Protein AF-A0A1F9F6N9-F1 (afdb_monomer_lite)

Structure (mmCIF, N/CA/C/O backbone):
data_AF-A0A1F9F6N9-F1
#
_entry.id   AF-A0A1F9F6N9-F1
#
loop_
_atom_site.group_PDB
_atom_site.id
_atom_site.type_symbol
_atom_site.label_atom_id
_atom_site.label_alt_id
_atom_site.label_comp_id
_atom_site.label_asym_id
_atom_site.label_entity_id
_atom_site.label_seq_id
_atom_site.pdbx_PDB_ins_code
_atom_site.Cartn_x
_atom_site.Cartn_y
_atom_site.Cartn_z
_atom_site.occupancy
_atom_site.B_iso_or_equiv
_atom_site.auth_seq_id
_atom_site.auth_comp_id
_atom_site.auth_asym_id
_atom_site.auth_atom_id
_atom_site.pdbx_PDB_model_num
ATOM 1 N N . MET A 1 1 ? -8.911 -6.130 13.249 1.00 56.09 1 MET A N 1
ATOM 2 C CA . MET A 1 1 ? -10.081 -6.587 12.455 1.00 56.09 1 MET A CA 1
ATOM 3 C C . MET A 1 1 ? -10.454 -7.965 12.962 1.00 56.09 1 MET A C 1
ATOM 5 O O . MET A 1 1 ? -9.568 -8.798 12.954 1.00 56.09 1 MET A O 1
ATOM 9 N N . ASN A 1 2 ? -11.694 -8.217 13.388 1.00 60.84 2 ASN A N 1
ATOM 10 C CA . ASN A 1 2 ? -12.079 -9.546 13.884 1.00 60.84 2 ASN A CA 1
ATOM 11 C C . ASN A 1 2 ? -11.776 -10.648 12.855 1.00 60.84 2 ASN A C 1
ATOM 13 O O . ASN A 1 2 ? -11.969 -10.453 11.648 1.00 60.84 2 ASN A O 1
ATOM 17 N N . ALA A 1 3 ? -11.342 -11.815 13.333 1.00 61.31 3 ALA A N 1
ATOM 18 C CA . ALA A 1 3 ? -11.190 -12.997 12.490 1.00 61.31 3 ALA A CA 1
ATOM 19 C C . ALA A 1 3 ? -12.470 -13.260 11.667 1.00 61.31 3 ALA A C 1
ATOM 21 O O . ALA A 1 3 ? -13.582 -13.269 12.198 1.00 61.31 3 ALA A O 1
ATOM 22 N N . ASN A 1 4 ? -12.300 -13.515 10.369 1.00 63.72 4 ASN A N 1
ATOM 23 C CA . ASN A 1 4 ? -13.353 -13.758 9.376 1.00 63.72 4 ASN A CA 1
ATOM 24 C C . ASN A 1 4 ? -14.212 -12.539 8.983 1.00 63.72 4 ASN A C 1
ATOM 26 O O . ASN A 1 4 ? -15.280 -12.707 8.392 1.00 63.72 4 ASN A O 1
ATOM 30 N N . ALA A 1 5 ? -13.759 -11.313 9.257 1.00 67.88 5 ALA A N 1
ATOM 31 C CA . ALA A 1 5 ? -14.383 -10.111 8.710 1.00 67.88 5 ALA A CA 1
ATOM 32 C C . ALA A 1 5 ? -13.879 -9.801 7.289 1.00 67.88 5 ALA A C 1
ATOM 34 O O . ALA A 1 5 ? -12.716 -10.039 6.951 1.00 67.88 5 ALA A O 1
ATOM 35 N N . VAL A 1 6 ? -14.765 -9.231 6.466 1.00 75.06 6 VAL A N 1
ATOM 36 C CA . VAL A 1 6 ? -14.444 -8.714 5.130 1.00 75.06 6 VAL A CA 1
ATOM 37 C C . VAL A 1 6 ? -14.531 -7.198 5.157 1.00 75.06 6 VAL A C 1
ATOM 39 O O . VAL A 1 6 ? -15.514 -6.640 5.646 1.00 75.06 6 VAL A O 1
ATOM 42 N N . ALA A 1 7 ? -13.520 -6.547 4.593 1.00 75.12 7 ALA A N 1
ATOM 43 C CA . ALA A 1 7 ? -13.510 -5.110 4.399 1.00 75.12 7 ALA A CA 1
ATOM 44 C C . ALA A 1 7 ? -13.300 -4.769 2.924 1.00 75.12 7 ALA A C 1
ATOM 46 O O . ALA A 1 7 ? -12.455 -5.369 2.257 1.00 75.12 7 ALA A O 1
ATOM 47 N N . ILE A 1 8 ? -14.075 -3.812 2.421 1.00 73.25 8 ILE A N 1
ATOM 48 C CA . ILE A 1 8 ? -14.013 -3.342 1.035 1.00 73.25 8 ILE A CA 1
ATOM 49 C C . ILE A 1 8 ? -13.599 -1.880 1.052 1.00 73.25 8 ILE A C 1
ATOM 51 O O . ILE A 1 8 ? -14.195 -1.078 1.769 1.00 73.25 8 ILE A O 1
ATOM 55 N N . GLN A 1 9 ? -12.600 -1.534 0.251 1.00 74.06 9 GLN A N 1
ATOM 56 C CA . GLN A 1 9 ? -12.074 -0.185 0.134 1.00 74.06 9 GLN A CA 1
ATOM 57 C C . GLN A 1 9 ? -12.177 0.299 -1.311 1.00 74.06 9 GLN A C 1
ATOM 59 O O . GLN A 1 9 ? -11.849 -0.437 -2.239 1.00 74.06 9 GLN A O 1
ATOM 64 N N . LEU A 1 10 ? -12.591 1.547 -1.505 1.00 71.12 10 LEU A N 1
ATOM 65 C CA . LEU A 1 10 ? -12.440 2.261 -2.774 1.00 71.12 10 LEU A CA 1
ATOM 66 C C . LEU A 1 10 ? -11.304 3.265 -2.622 1.00 71.12 10 LEU A C 1
ATOM 68 O O . LEU A 1 10 ? -11.329 4.043 -1.677 1.00 71.12 10 LEU A O 1
ATOM 72 N N . GLU A 1 11 ? -10.328 3.242 -3.524 1.00 67.25 11 GLU A N 1
ATOM 73 C CA . GLU A 1 11 ? -9.070 3.989 -3.422 1.00 67.25 11 GLU A CA 1
ATOM 74 C C . GLU A 1 11 ? -8.824 4.817 -4.694 1.00 67.25 11 GLU A C 1
ATOM 76 O O . GLU A 1 11 ? -8.134 4.359 -5.608 1.00 67.25 11 GLU A O 1
ATOM 81 N N . PRO A 1 12 ? -9.379 6.033 -4.811 1.00 56.06 12 PRO A N 1
ATOM 82 C CA . PRO A 1 12 ? -8.810 7.045 -5.688 1.00 56.06 12 PRO A CA 1
ATOM 83 C C . PRO A 1 12 ? -7.492 7.565 -5.097 1.00 56.06 12 PRO A C 1
ATOM 85 O O . PRO A 1 12 ? -7.484 8.245 -4.070 1.00 56.06 12 PRO A O 1
ATOM 88 N N . SER A 1 13 ? -6.373 7.276 -5.764 1.00 56.16 13 SER A N 1
ATOM 89 C CA . SER A 1 13 ? -5.098 7.946 -5.496 1.00 56.16 13 SER A CA 1
ATOM 90 C C . SER A 1 13 ? -4.548 8.622 -6.748 1.00 56.16 13 SER A C 1
ATOM 92 O O . SER A 1 13 ? -4.734 8.152 -7.872 1.00 56.16 13 SER A O 1
ATOM 94 N N . ALA A 1 14 ? -3.890 9.758 -6.539 1.00 48.16 14 ALA A N 1
ATOM 95 C CA . ALA A 1 14 ? -3.093 10.460 -7.527 1.00 48.16 14 ALA A CA 1
ATOM 96 C C . ALA A 1 14 ? -1.626 10.311 -7.134 1.00 48.16 14 ALA A C 1
ATOM 98 O O . ALA A 1 14 ? -1.265 10.647 -6.007 1.00 48.16 14 ALA A O 1
ATOM 99 N N . ILE A 1 15 ? -0.794 9.826 -8.055 1.00 52.88 15 ILE A N 1
ATOM 100 C CA . ILE A 1 15 ? 0.664 9.853 -7.925 1.00 52.88 15 ILE A CA 1
ATOM 101 C C . ILE A 1 15 ? 1.207 10.739 -9.046 1.00 52.88 15 ILE A C 1
ATOM 103 O O . ILE A 1 15 ? 1.048 10.417 -10.222 1.00 52.88 15 ILE A O 1
ATOM 107 N N . GLY A 1 16 ? 1.834 11.858 -8.685 1.00 46.28 16 GLY A N 1
ATOM 108 C CA . GLY A 1 16 ? 2.570 12.723 -9.607 1.00 46.28 16 GLY A CA 1
ATOM 109 C C . GLY A 1 16 ? 4.068 12.513 -9.425 1.00 46.28 16 GLY A C 1
ATOM 110 O O . GLY A 1 16 ? 4.552 12.623 -8.304 1.00 46.28 16 GLY A O 1
ATOM 111 N N . THR A 1 17 ? 4.805 12.205 -10.494 1.00 46.53 17 THR A N 1
ATOM 112 C CA . THR A 1 17 ? 6.269 12.036 -10.454 1.00 46.53 17 THR A CA 1
ATOM 113 C C . THR A 1 17 ? 6.963 12.986 -11.423 1.00 46.53 17 THR A C 1
ATOM 115 O O . THR A 1 17 ? 6.517 13.151 -12.559 1.00 46.53 17 THR A O 1
ATOM 118 N N . THR A 1 18 ? 8.075 13.588 -10.997 1.00 46.38 18 THR A N 1
ATOM 119 C CA . THR A 1 18 ? 8.979 14.353 -11.876 1.00 46.38 18 THR A CA 1
ATOM 120 C C . THR A 1 18 ? 10.208 13.547 -12.326 1.00 46.38 18 THR A C 1
ATOM 122 O O . THR A 1 18 ? 10.976 14.016 -13.167 1.00 46.38 18 THR A O 1
ATOM 125 N N . ALA A 1 19 ? 10.387 12.312 -11.832 1.00 39.69 19 ALA A N 1
ATOM 126 C CA . ALA A 1 19 ? 11.435 11.396 -12.290 1.00 39.69 19 ALA A CA 1
ATOM 127 C C . ALA A 1 19 ? 11.039 10.741 -13.632 1.00 39.69 19 ALA A C 1
ATOM 129 O O . ALA A 1 19 ? 10.403 9.691 -13.657 1.00 39.69 19 ALA A O 1
ATOM 130 N N . TYR A 1 20 ? 11.509 11.348 -14.730 1.00 40.25 20 TYR A N 1
ATOM 131 C CA . TYR A 1 20 ? 11.528 10.884 -16.134 1.00 40.25 20 TYR A CA 1
ATOM 132 C C . TYR A 1 20 ? 10.324 11.208 -17.052 1.00 40.25 20 TYR A C 1
ATOM 134 O O . TYR A 1 20 ? 9.160 11.120 -16.676 1.00 40.25 20 TYR A O 1
ATOM 142 N N . GLN A 1 21 ? 10.663 11.594 -18.296 1.00 32.44 21 GLN A N 1
ATOM 143 C CA . GLN A 1 21 ? 9.810 12.109 -19.383 1.00 32.44 21 GLN A CA 1
ATOM 144 C C . GLN A 1 21 ? 8.677 11.160 -19.804 1.00 32.44 21 GLN A C 1
ATOM 146 O O . GLN A 1 21 ? 8.787 10.388 -20.754 1.00 32.44 21 GLN A O 1
ATOM 151 N N . GLY A 1 22 ? 7.570 11.261 -19.090 1.00 33.31 22 GLY A N 1
ATOM 152 C CA . GLY A 1 22 ? 6.350 10.502 -19.317 1.00 33.31 22 GLY A CA 1
ATOM 153 C C . GLY A 1 22 ? 5.552 10.520 -18.031 1.00 33.31 22 GLY A C 1
ATOM 154 O O . GLY A 1 22 ? 5.264 9.464 -17.473 1.00 33.31 22 GLY A O 1
ATOM 155 N N . GLY A 1 23 ? 5.312 11.731 -17.514 1.00 32.16 23 GLY A N 1
ATOM 156 C CA . GLY A 1 23 ? 4.522 11.974 -16.317 1.00 32.16 23 GLY A CA 1
ATOM 157 C C . GLY A 1 23 ? 3.105 11.487 -16.556 1.00 32.16 23 GLY A C 1
ATOM 158 O O . GLY A 1 23 ? 2.237 12.248 -16.965 1.00 32.16 23 GLY A O 1
ATOM 159 N N . ASN A 1 24 ? 2.882 10.196 -16.347 1.00 37.75 24 ASN A N 1
ATOM 160 C CA . ASN A 1 24 ? 1.542 9.681 -16.232 1.00 37.75 24 ASN A CA 1
ATOM 161 C C . ASN A 1 24 ? 1.069 10.107 -14.846 1.00 37.75 24 ASN A C 1
ATOM 163 O O . ASN A 1 24 ? 1.422 9.496 -13.840 1.00 37.75 24 ASN A O 1
ATOM 167 N N . GLU A 1 25 ? 0.297 11.187 -14.808 1.00 36.22 25 GLU A N 1
ATOM 168 C CA . GLU A 1 25 ? -0.666 11.423 -13.743 1.00 36.22 25 GLU A CA 1
ATOM 169 C C . GLU A 1 25 ? -1.607 10.217 -13.737 1.00 36.22 25 GLU A C 1
ATOM 171 O O . GLU A 1 25 ? -2.486 10.063 -14.585 1.00 36.22 25 GLU A O 1
ATOM 176 N N . GLN A 1 26 ? -1.348 9.277 -12.838 1.00 46.72 26 GLN A N 1
ATOM 177 C CA . GLN A 1 26 ? -2.114 8.045 -12.748 1.00 46.72 26 GLN A CA 1
ATOM 178 C C . GLN A 1 26 ? -3.176 8.226 -11.667 1.00 46.72 26 GLN A C 1
ATOM 180 O O . GLN A 1 26 ? -2.993 7.812 -10.528 1.00 46.72 26 GLN A O 1
ATOM 185 N N . LEU A 1 27 ? -4.274 8.902 -12.027 1.00 41.31 27 LEU A N 1
ATOM 186 C CA . LEU A 1 27 ? -5.529 8.846 -11.276 1.00 41.31 27 LEU A CA 1
ATOM 187 C C . LEU A 1 27 ? -6.178 7.497 -11.563 1.00 41.31 27 LEU A C 1
ATOM 189 O O . LEU A 1 27 ? -6.865 7.339 -12.575 1.00 41.31 27 LEU A O 1
ATOM 193 N N . TYR A 1 28 ? -5.953 6.518 -10.696 1.00 61.03 28 TYR A N 1
ATOM 194 C CA . TYR A 1 28 ? -6.564 5.206 -10.861 1.00 61.03 28 TYR A CA 1
ATOM 195 C C . TYR A 1 28 ? -7.463 4.889 -9.685 1.00 61.03 28 TYR A C 1
ATOM 197 O O . TYR A 1 28 ? -7.012 4.739 -8.554 1.00 61.03 28 TYR A O 1
ATOM 205 N N . ALA A 1 29 ? -8.753 4.762 -9.985 1.00 62.62 29 ALA A N 1
ATOM 206 C CA . ALA A 1 29 ? -9.699 4.176 -9.061 1.00 62.62 29 ALA A CA 1
ATOM 207 C C . ALA A 1 29 ? -9.357 2.692 -8.900 1.00 62.62 29 ALA A C 1
ATOM 209 O O . ALA A 1 29 ? -9.444 1.923 -9.863 1.00 62.62 29 ALA A O 1
ATOM 210 N N . ALA A 1 30 ? -8.974 2.304 -7.687 1.00 73.44 30 ALA A N 1
ATOM 211 C CA . ALA A 1 30 ? -8.859 0.909 -7.298 1.00 73.44 30 ALA A CA 1
ATOM 212 C C . ALA A 1 30 ? -9.991 0.528 -6.345 1.00 73.44 30 ALA A C 1
ATOM 214 O O . ALA A 1 30 ? -10.527 1.364 -5.616 1.00 73.44 30 ALA A O 1
ATOM 215 N N . ALA A 1 31 ? -10.314 -0.755 -6.326 1.00 78.44 31 ALA A N 1
ATOM 216 C CA . ALA A 1 31 ? -11.034 -1.379 -5.237 1.00 78.44 31 ALA A CA 1
ATOM 217 C C . ALA A 1 31 ? -10.100 -2.383 -4.563 1.00 78.44 31 ALA A C 1
ATOM 219 O O . ALA A 1 31 ? -9.354 -3.098 -5.239 1.00 78.44 31 ALA A O 1
ATOM 220 N N . SER A 1 32 ? -10.140 -2.454 -3.239 1.00 81.19 32 SER A N 1
ATOM 221 C CA . SER A 1 32 ? -9.479 -3.512 -2.493 1.00 81.19 32 SER A CA 1
ATOM 222 C C . SER A 1 32 ? -10.463 -4.257 -1.605 1.00 81.19 32 SER A C 1
ATOM 224 O O . SER A 1 32 ? -11.451 -3.704 -1.127 1.00 81.19 32 SER A O 1
ATOM 226 N N . ILE A 1 33 ? -10.224 -5.553 -1.449 1.00 84.25 33 ILE A N 1
ATOM 227 C CA . ILE A 1 33 ? -10.975 -6.438 -0.566 1.00 84.25 33 ILE A CA 1
ATOM 228 C C . ILE A 1 33 ? -9.960 -7.081 0.364 1.00 84.25 33 ILE A C 1
ATOM 230 O O . ILE A 1 33 ? -8.957 -7.626 -0.099 1.00 84.25 33 ILE A O 1
ATOM 234 N N . ARG A 1 34 ? -10.217 -7.026 1.668 1.00 84.38 34 ARG A N 1
ATOM 235 C CA . ARG A 1 34 ? -9.392 -7.658 2.699 1.00 84.38 34 ARG A CA 1
ATOM 236 C C . ARG A 1 34 ? -10.224 -8.623 3.522 1.00 84.38 34 ARG A C 1
ATOM 238 O O . ARG A 1 34 ? -11.393 -8.366 3.795 1.00 84.38 34 ARG A O 1
ATOM 245 N N . TYR A 1 35 ? -9.588 -9.710 3.920 1.00 83.50 35 TYR A N 1
ATOM 246 C CA . TYR A 1 35 ? -10.124 -10.754 4.767 1.00 83.50 35 TYR A CA 1
ATOM 247 C C . TYR A 1 35 ? -9.243 -10.901 6.009 1.00 83.50 35 TYR A C 1
ATOM 249 O O . TYR A 1 35 ? -8.029 -11.103 5.894 1.00 83.50 35 TYR A O 1
ATOM 257 N N . GLY A 1 36 ? -9.848 -10.789 7.190 1.00 84.19 36 GLY A N 1
ATOM 258 C CA . GLY A 1 36 ? -9.178 -11.030 8.466 1.00 84.19 36 GLY A CA 1
ATOM 259 C C . GLY A 1 36 ? -8.980 -12.525 8.700 1.00 84.19 36 GLY A C 1
ATOM 260 O O . GLY A 1 36 ? -9.953 -13.258 8.853 1.00 84.19 36 GLY A O 1
ATOM 261 N N . ILE A 1 37 ? -7.730 -12.985 8.747 1.00 86.12 37 ILE A N 1
ATOM 262 C CA . ILE A 1 37 ? -7.391 -14.361 9.146 1.00 86.12 37 ILE A CA 1
ATOM 263 C C . ILE A 1 37 ? -7.427 -14.468 10.673 1.00 86.12 37 ILE A C 1
ATOM 265 O O . ILE A 1 37 ? -7.981 -15.415 11.227 1.00 86.12 37 ILE A O 1
ATOM 269 N N . SER A 1 38 ? -6.852 -13.476 11.344 1.00 85.69 38 SER A N 1
ATOM 270 C CA . SER A 1 38 ? -6.886 -13.286 12.790 1.00 85.69 38 SER A CA 1
ATOM 271 C C . SER A 1 38 ? -6.979 -11.794 13.096 1.00 85.69 38 SER A C 1
ATOM 273 O O . SER A 1 38 ? -6.921 -10.965 12.186 1.00 85.69 38 SER A O 1
ATOM 275 N N . ASP A 1 39 ? -7.070 -11.449 14.377 1.00 77.69 39 ASP A N 1
ATOM 276 C CA . ASP A 1 39 ? -7.119 -10.050 14.809 1.00 77.69 39 ASP A CA 1
ATOM 277 C C . ASP A 1 39 ? -5.887 -9.241 14.369 1.00 77.69 39 ASP A C 1
ATOM 279 O O . ASP A 1 39 ? -6.004 -8.044 14.089 1.00 77.69 39 ASP A O 1
ATOM 283 N N . ASP A 1 40 ? -4.740 -9.920 14.234 1.00 85.88 40 ASP A N 1
ATOM 284 C CA . ASP A 1 40 ? -3.450 -9.338 13.850 1.00 85.88 40 ASP A CA 1
ATOM 285 C C . ASP A 1 40 ? -3.099 -9.510 12.374 1.00 85.88 40 ASP A C 1
ATOM 287 O O . ASP A 1 40 ? -2.176 -8.865 11.882 1.00 85.88 40 ASP A O 1
ATOM 291 N N . ILE A 1 41 ? -3.772 -10.410 11.657 1.00 87.81 41 ILE A N 1
ATOM 292 C CA . ILE A 1 41 ? -3.380 -10.778 10.297 1.00 87.81 41 ILE A CA 1
ATOM 293 C C . ILE A 1 41 ? -4.569 -10.635 9.368 1.00 87.81 41 ILE A C 1
ATOM 295 O O . ILE A 1 41 ? -5.584 -11.316 9.514 1.00 87.81 41 ILE A O 1
ATOM 299 N N . SER A 1 42 ? -4.405 -9.816 8.336 1.00 88.75 42 SER A N 1
ATOM 300 C CA . SER A 1 42 ? -5.335 -9.786 7.211 1.00 88.75 42 SER A CA 1
ATOM 301 C C . SER A 1 42 ? -4.602 -9.922 5.888 1.00 88.75 42 SER A C 1
ATOM 303 O O . SER A 1 42 ? -3.436 -9.552 5.753 1.00 88.75 42 SER A O 1
ATOM 305 N N . VAL A 1 43 ? -5.298 -10.479 4.907 1.00 89.56 43 VAL A N 1
ATOM 306 C CA . VAL A 1 43 ? -4.823 -10.611 3.529 1.00 89.56 43 VAL A CA 1
ATOM 307 C C . VAL A 1 43 ? -5.849 -10.007 2.597 1.00 89.56 43 VAL A C 1
ATOM 309 O O . VAL A 1 43 ? -7.036 -9.976 2.909 1.00 89.56 43 VAL A O 1
ATOM 312 N N . GLY A 1 44 ? -5.418 -9.518 1.449 1.00 88.44 44 GLY A N 1
ATOM 313 C CA . GLY A 1 44 ? -6.325 -8.884 0.518 1.00 88.44 44 GLY A CA 1
ATOM 314 C C . GLY A 1 44 ? -5.823 -8.857 -0.904 1.00 88.44 44 GLY A C 1
ATOM 315 O O . GLY A 1 44 ? -4.679 -9.191 -1.207 1.00 88.44 44 GLY A O 1
ATOM 316 N N . LEU A 1 45 ? -6.727 -8.428 -1.766 1.00 87.62 45 LEU A N 1
ATOM 317 C CA . LEU A 1 45 ? -6.477 -8.161 -3.165 1.00 87.62 45 LEU A CA 1
ATOM 318 C C . LEU A 1 45 ? -6.894 -6.723 -3.444 1.00 87.62 45 LEU A C 1
ATOM 320 O O . LEU A 1 45 ? -7.957 -6.291 -3.001 1.00 87.62 45 LEU A O 1
ATOM 324 N N . ARG A 1 46 ? -6.095 -6.005 -4.221 1.00 81.88 46 ARG A N 1
ATOM 325 C CA . ARG A 1 46 ? -6.464 -4.722 -4.809 1.00 81.88 46 ARG A CA 1
ATOM 326 C C . ARG A 1 46 ? -6.374 -4.811 -6.324 1.00 81.88 46 ARG A C 1
ATOM 328 O O . ARG A 1 46 ? -5.430 -5.378 -6.860 1.00 81.88 46 ARG A O 1
ATOM 335 N N . ALA A 1 47 ? -7.359 -4.258 -7.015 1.00 80.19 47 ALA A N 1
ATOM 336 C CA . ALA A 1 47 ? -7.384 -4.172 -8.470 1.00 80.19 47 ALA A CA 1
ATOM 337 C C . ALA A 1 47 ? -8.267 -2.999 -8.914 1.00 80.19 47 ALA A C 1
ATOM 339 O O . ALA A 1 47 ? -9.136 -2.546 -8.171 1.00 80.19 47 ALA A O 1
ATOM 340 N N . GLY A 1 48 ? -8.097 -2.521 -10.142 1.00 70.81 48 GLY A N 1
ATOM 341 C CA . GLY A 1 48 ? -9.007 -1.536 -10.719 1.00 70.81 48 GLY A CA 1
ATOM 342 C C . GLY A 1 48 ? -8.612 -1.126 -12.132 1.00 70.81 48 GLY A C 1
ATOM 343 O O . GLY A 1 48 ? -7.741 -1.731 -12.758 1.00 70.81 48 GLY A O 1
ATOM 344 N N . TYR A 1 49 ? -9.272 -0.098 -12.660 1.00 59.16 49 TYR A N 1
ATOM 345 C CA . TYR A 1 49 ? -9.046 0.347 -14.033 1.00 59.16 49 TYR A CA 1
ATOM 346 C C . TYR A 1 49 ? -7.681 1.030 -14.159 1.00 59.16 49 TYR A C 1
ATOM 348 O O . TYR A 1 49 ? -7.424 2.025 -13.482 1.00 59.16 49 TYR A O 1
ATOM 356 N N . ASN A 1 50 ? -6.795 0.462 -14.988 1.00 56.19 50 ASN A N 1
ATOM 357 C CA . ASN A 1 50 ? -5.366 0.806 -15.075 1.00 56.19 50 ASN A CA 1
ATOM 358 C C . ASN A 1 50 ? -4.592 0.719 -13.742 1.00 56.19 50 ASN A C 1
ATOM 360 O O . ASN A 1 50 ? -3.397 1.015 -13.694 1.00 56.19 50 ASN A O 1
ATOM 364 N N . THR A 1 51 ? -5.237 0.255 -12.670 1.00 57.81 51 THR A N 1
ATOM 365 C CA . THR A 1 51 ? -4.592 -0.104 -11.414 1.00 57.81 51 THR A CA 1
ATOM 366 C C . THR A 1 51 ? -4.114 -1.542 -11.502 1.00 57.81 51 THR A C 1
ATOM 368 O O . THR A 1 51 ? -4.804 -2.448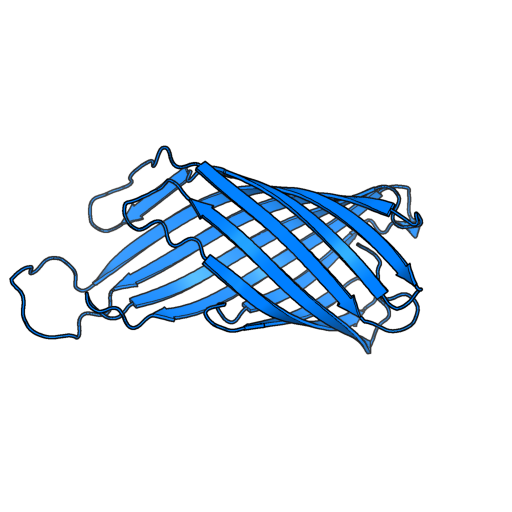 -11.967 1.00 57.81 51 THR A O 1
ATOM 371 N N . ARG A 1 52 ? -2.868 -1.732 -11.091 1.00 69.75 52 ARG A N 1
ATOM 372 C CA . ARG A 1 52 ? -2.152 -2.998 -11.178 1.00 69.75 52 ARG A CA 1
ATOM 373 C C . ARG A 1 52 ? -2.729 -3.959 -10.122 1.00 69.75 52 ARG A C 1
ATOM 375 O O . ARG A 1 52 ? -3.003 -3.498 -9.014 1.00 69.75 52 ARG A O 1
ATOM 382 N N . PRO A 1 53 ? -2.962 -5.245 -10.432 1.00 75.50 53 PRO A N 1
ATOM 383 C CA . PRO A 1 53 ? -3.451 -6.191 -9.437 1.00 75.50 53 PRO A CA 1
ATOM 384 C C . PRO A 1 53 ? -2.382 -6.443 -8.366 1.00 75.50 53 PRO A C 1
ATOM 386 O O . PRO A 1 53 ? -1.229 -6.755 -8.672 1.00 75.50 53 PRO A O 1
ATOM 389 N N . GLU A 1 54 ? -2.784 -6.313 -7.107 1.00 81.44 54 GLU A N 1
ATOM 390 C CA . GLU A 1 54 ? -1.922 -6.336 -5.926 1.00 81.44 54 GLU A CA 1
ATOM 391 C C . GLU A 1 54 ? -2.438 -7.338 -4.904 1.00 81.44 54 GLU A C 1
ATOM 393 O O . GLU A 1 54 ? -3.622 -7.352 -4.572 1.00 81.44 54 GLU A O 1
ATOM 398 N N . LEU A 1 55 ? -1.528 -8.143 -4.369 1.00 88.00 55 LEU A N 1
ATOM 399 C CA . LEU A 1 55 ? -1.724 -8.920 -3.159 1.00 88.00 55 LEU A CA 1
ATOM 400 C C . LEU A 1 55 ? -1.242 -8.096 -1.972 1.00 88.00 55 LEU A C 1
ATOM 402 O O . LEU A 1 55 ? -0.122 -7.583 -1.962 1.00 88.00 55 LEU A O 1
ATOM 406 N N . LEU A 1 56 ? -2.101 -7.996 -0.972 1.00 87.62 56 LEU A N 1
ATOM 407 C CA . LEU A 1 56 ? -1.886 -7.244 0.250 1.00 87.62 56 LEU A CA 1
ATOM 408 C C . LEU A 1 56 ? -1.827 -8.229 1.411 1.00 87.62 56 LEU A C 1
ATOM 410 O O . LEU A 1 56 ? -2.639 -9.152 1.492 1.00 87.62 56 LEU A O 1
ATOM 414 N N . ALA A 1 57 ? -0.920 -8.000 2.345 1.00 89.19 57 ALA A N 1
ATOM 415 C CA . ALA A 1 57 ? -1.039 -8.549 3.684 1.00 89.19 57 ALA A CA 1
ATOM 416 C C . ALA A 1 57 ? -0.862 -7.421 4.690 1.00 89.19 57 ALA A C 1
ATOM 418 O O . ALA A 1 57 ? -0.219 -6.417 4.398 1.00 89.19 57 ALA A O 1
ATOM 419 N N . ARG A 1 58 ? -1.435 -7.582 5.872 1.00 89.25 58 ARG A N 1
ATOM 420 C CA . ARG A 1 58 ? -1.192 -6.715 7.015 1.00 89.25 58 ARG A CA 1
ATOM 421 C C . ARG A 1 58 ? -0.910 -7.580 8.225 1.00 89.25 58 ARG A C 1
ATOM 423 O O . ARG A 1 58 ? -1.661 -8.511 8.500 1.00 89.25 58 ARG A O 1
ATOM 430 N N . PHE A 1 59 ? 0.140 -7.204 8.935 1.00 90.81 59 PHE A N 1
ATOM 431 C CA . PHE A 1 59 ? 0.568 -7.790 10.190 1.00 90.81 59 PHE A CA 1
ATOM 432 C C . PHE A 1 59 ? 0.551 -6.697 11.253 1.00 90.81 59 PHE A C 1
ATOM 434 O O . PHE A 1 59 ? 1.317 -5.734 11.165 1.00 90.81 59 PHE A O 1
ATOM 441 N N . GLN A 1 60 ? -0.337 -6.833 12.227 1.00 89.19 60 GLN A N 1
ATOM 442 C CA . GLN A 1 60 ? -0.371 -5.989 13.406 1.00 89.19 60 GLN A CA 1
ATOM 443 C C . GLN A 1 60 ? 0.817 -6.324 14.301 1.00 89.19 60 GLN A C 1
ATOM 445 O O . GLN A 1 60 ? 1.064 -7.491 14.598 1.00 89.19 60 GLN A O 1
ATOM 450 N N . ILE A 1 61 ? 1.562 -5.300 14.704 1.00 88.88 61 ILE A N 1
ATOM 451 C CA . ILE A 1 61 ? 2.732 -5.435 15.577 1.00 88.88 61 ILE A CA 1
ATOM 452 C C . ILE A 1 61 ? 2.408 -4.908 16.972 1.00 88.88 61 ILE A C 1
ATOM 454 O O . ILE A 1 61 ? 2.747 -5.554 17.956 1.00 88.88 61 ILE A O 1
ATOM 458 N N . LEU A 1 62 ? 1.767 -3.739 17.050 1.00 86.88 62 LEU A N 1
ATOM 459 C CA . LEU A 1 62 ? 1.322 -3.125 18.303 1.00 86.88 62 LEU A CA 1
ATOM 460 C C . LEU A 1 62 ? -0.134 -2.738 18.158 1.00 86.88 62 LEU A C 1
ATOM 462 O O . LEU A 1 62 ? -0.483 -2.072 17.180 1.00 86.88 62 LEU A O 1
ATOM 466 N N . ARG A 1 63 ? -0.976 -3.158 19.097 1.00 77.81 63 ARG A N 1
ATOM 467 C CA . ARG A 1 63 ? -2.402 -2.855 19.041 1.00 77.81 63 ARG A CA 1
ATOM 468 C C . ARG A 1 63 ? -2.743 -1.599 19.848 1.00 77.81 63 ARG A C 1
ATOM 470 O O . ARG A 1 63 ? -2.109 -1.332 20.867 1.00 77.81 63 ARG A O 1
ATOM 477 N N . PRO A 1 64 ? -3.779 -0.853 19.442 1.00 66.88 64 PRO A N 1
ATOM 478 C CA . PRO A 1 64 ? -4.212 0.334 20.173 1.00 66.88 64 PRO A CA 1
ATOM 479 C C . PRO A 1 64 ? -4.860 0.040 21.540 1.00 66.88 64 PRO A C 1
ATOM 481 O O . PRO A 1 64 ? -4.884 0.902 22.411 1.00 66.88 64 PRO A O 1
ATOM 484 N N . ASP A 1 65 ? -5.363 -1.169 21.792 1.00 69.31 65 ASP A N 1
ATOM 485 C CA . ASP A 1 65 ? -5.834 -1.555 23.132 1.00 69.31 65 ASP A CA 1
ATOM 486 C C . ASP A 1 65 ? -4.676 -1.772 24.124 1.00 69.31 65 ASP A C 1
ATOM 488 O O . ASP A 1 65 ? -4.882 -1.763 25.338 1.00 69.31 65 ASP A O 1
ATOM 492 N N . GLU A 1 66 ? -3.443 -1.881 23.623 1.00 65.56 66 GLU A N 1
ATOM 493 C CA . GLU A 1 66 ? -2.212 -1.945 24.417 1.00 65.56 66 GLU A CA 1
ATOM 494 C C . GLU A 1 66 ? -1.602 -0.551 24.674 1.00 65.56 66 GLU A C 1
ATOM 496 O O . GLU A 1 66 ? -0.639 -0.419 25.436 1.00 65.56 66 GLU A O 1
ATOM 501 N N . GLY A 1 67 ? -2.164 0.512 24.080 1.00 68.12 67 GLY A N 1
ATOM 502 C CA . GLY A 1 67 ? -1.741 1.894 24.292 1.00 68.12 67 GLY A CA 1
ATOM 503 C C . GLY A 1 67 ? -2.178 2.860 23.187 1.00 68.12 67 GLY A C 1
ATOM 504 O O . GLY A 1 67 ? -2.743 2.491 22.175 1.00 68.12 67 GLY A O 1
ATOM 505 N N . LEU A 1 68 ? -1.847 4.144 23.329 1.00 79.75 68 LEU A N 1
ATOM 506 C CA . LEU A 1 68 ? -2.254 5.205 22.387 1.00 79.75 68 LEU A CA 1
ATOM 507 C C . LEU A 1 68 ? -1.713 5.068 20.947 1.00 79.75 68 LEU A C 1
ATOM 509 O O . LEU A 1 68 ? -2.029 5.909 20.106 1.00 79.75 68 LEU A O 1
ATOM 513 N N . LEU A 1 69 ? -0.873 4.069 20.677 1.00 84.62 69 LEU A N 1
ATOM 514 C CA . LEU A 1 69 ? -0.159 3.881 19.421 1.00 84.62 69 LEU A CA 1
ATOM 515 C C . LEU A 1 69 ? -0.514 2.524 18.815 1.00 84.62 69 LEU A C 1
ATOM 517 O O . LEU A 1 69 ? -0.485 1.510 19.505 1.00 84.62 69 LEU A O 1
ATOM 521 N N . SER A 1 70 ? -0.761 2.515 17.510 1.00 86.38 70 SER A N 1
ATOM 522 C CA . SER A 1 70 ? -0.927 1.309 16.705 1.00 86.38 70 SER A CA 1
ATOM 523 C C . SER A 1 70 ? 0.205 1.211 15.685 1.00 86.38 70 SER A C 1
ATOM 525 O O . SER A 1 70 ? 0.580 2.217 15.081 1.00 86.38 70 SER A O 1
ATOM 527 N N . LEU A 1 71 ? 0.766 0.020 15.481 1.00 89.25 71 LEU A N 1
ATOM 528 C CA . LEU A 1 71 ? 1.818 -0.220 14.492 1.00 89.25 71 LEU A CA 1
ATOM 529 C C . LEU A 1 71 ? 1.497 -1.459 13.666 1.00 89.25 71 LEU A C 1
ATOM 531 O O . LEU A 1 71 ? 1.329 -2.547 14.219 1.00 89.25 71 LEU A O 1
ATOM 535 N N . ALA A 1 72 ? 1.527 -1.314 12.345 1.00 88.88 72 ALA A N 1
ATOM 536 C CA . ALA A 1 72 ? 1.330 -2.413 11.412 1.00 88.88 72 ALA A CA 1
ATOM 537 C C . ALA A 1 72 ? 2.369 -2.413 10.284 1.00 88.88 72 ALA A C 1
ATOM 539 O O . ALA A 1 72 ? 2.837 -1.366 9.829 1.00 88.88 72 ALA A O 1
ATOM 540 N N . LEU A 1 73 ? 2.699 -3.610 9.799 1.00 91.31 73 LEU A N 1
ATOM 541 C CA . LEU A 1 73 ? 3.461 -3.825 8.574 1.00 91.31 73 LEU A CA 1
ATOM 542 C C . LEU A 1 73 ? 2.518 -4.315 7.477 1.00 91.31 73 LEU A C 1
ATOM 544 O O . LEU A 1 73 ? 1.841 -5.331 7.632 1.00 91.31 73 LEU A O 1
ATOM 548 N N . VAL A 1 74 ? 2.508 -3.613 6.351 1.00 88.81 74 VAL A N 1
ATOM 549 C CA . VAL A 1 74 ? 1.639 -3.877 5.205 1.00 88.81 74 VAL A CA 1
ATOM 550 C C . VAL A 1 74 ? 2.502 -4.110 3.966 1.00 88.81 74 VAL A C 1
ATOM 552 O O . VAL A 1 74 ? 2.802 -3.161 3.235 1.00 88.81 74 VAL A O 1
ATOM 555 N N . PRO A 1 75 ? 2.995 -5.340 3.730 1.00 88.88 75 PRO A N 1
ATOM 556 C CA . PRO A 1 75 ? 3.648 -5.656 2.473 1.00 88.88 75 PRO A CA 1
ATOM 557 C C . PRO A 1 75 ? 2.615 -5.792 1.356 1.00 88.88 75 PRO A C 1
ATOM 559 O O . PRO A 1 75 ? 1.577 -6.440 1.504 1.00 88.88 75 PRO A O 1
ATOM 562 N N . THR A 1 76 ? 2.953 -5.214 0.210 1.00 85.25 76 THR A N 1
ATOM 563 C CA . THR A 1 76 ? 2.180 -5.345 -1.024 1.00 85.25 76 THR A CA 1
ATOM 564 C C . THR A 1 76 ? 3.068 -5.933 -2.102 1.00 85.25 76 THR A C 1
ATOM 566 O O . THR A 1 76 ? 4.213 -5.508 -2.246 1.00 85.25 76 THR A O 1
ATOM 569 N N . LEU A 1 77 ? 2.548 -6.886 -2.867 1.00 86.12 77 LEU A N 1
ATOM 570 C CA . LEU A 1 77 ? 3.219 -7.468 -4.023 1.00 86.12 77 LEU A CA 1
ATOM 571 C C . LEU A 1 77 ? 2.286 -7.419 -5.218 1.00 86.12 77 LEU A C 1
ATOM 573 O O . LEU A 1 77 ? 1.114 -7.767 -5.107 1.00 86.12 77 LEU A O 1
ATOM 577 N N . GLY A 1 78 ? 2.804 -7.053 -6.378 1.00 82.75 78 GLY A N 1
ATOM 578 C CA . GLY A 1 78 ? 2.004 -7.087 -7.588 1.00 82.75 78 GLY A CA 1
ATOM 579 C C . GLY A 1 78 ? 2.833 -7.202 -8.848 1.00 82.75 78 GLY A C 1
ATOM 580 O O . GLY A 1 78 ? 4.068 -7.152 -8.844 1.00 82.75 78 GLY A O 1
ATOM 581 N N . GLY A 1 79 ? 2.117 -7.396 -9.944 1.00 71.75 79 GLY A N 1
ATOM 582 C CA . GLY A 1 79 ? 2.704 -7.572 -11.256 1.00 71.75 79 GLY A CA 1
ATOM 583 C C . GLY A 1 79 ? 1.753 -7.080 -12.326 1.00 71.75 79 GLY A C 1
ATOM 584 O O . GLY A 1 79 ? 0.543 -7.279 -12.245 1.00 71.75 79 GLY A O 1
ATOM 585 N N . VAL A 1 80 ? 2.301 -6.421 -13.337 1.00 72.31 80 VAL A N 1
ATOM 586 C CA . VAL A 1 80 ? 1.529 -5.981 -14.492 1.00 72.31 80 VAL A CA 1
ATOM 587 C C . VAL A 1 80 ? 2.303 -6.268 -15.765 1.00 72.31 80 VAL A C 1
ATOM 589 O O . VAL A 1 80 ? 3.503 -6.006 -15.873 1.00 72.31 80 VAL A O 1
ATOM 592 N N . TYR A 1 81 ? 1.586 -6.816 -16.734 1.00 70.38 81 TYR A N 1
ATOM 593 C CA . TYR A 1 81 ? 2.012 -6.830 -18.118 1.00 70.38 81 TYR A CA 1
ATOM 594 C C . TYR A 1 81 ? 1.501 -5.548 -18.770 1.00 70.38 81 TYR A C 1
ATOM 596 O O . TYR A 1 81 ? 0.299 -5.281 -18.753 1.00 70.38 81 TYR A O 1
ATOM 604 N N . THR A 1 82 ? 2.404 -4.730 -19.297 1.00 63.72 82 THR A N 1
ATOM 605 C CA . THR A 1 82 ? 2.042 -3.501 -20.003 1.00 63.72 82 THR A CA 1
ATOM 606 C C . THR A 1 82 ? 2.380 -3.674 -21.479 1.00 63.72 82 THR A C 1
ATOM 608 O O . THR A 1 82 ? 3.570 -3.655 -21.815 1.00 63.72 82 THR A O 1
ATOM 611 N N . PRO A 1 83 ? 1.368 -3.835 -22.350 1.00 58.56 83 PRO A N 1
ATOM 612 C CA . PRO A 1 83 ? 1.569 -3.670 -23.777 1.00 58.56 83 PRO A CA 1
ATOM 613 C C . PRO A 1 83 ? 1.808 -2.180 -24.036 1.00 58.56 83 PRO A C 1
ATOM 615 O O . PRO A 1 83 ? 0.961 -1.344 -23.722 1.00 58.56 83 PRO A O 1
ATOM 618 N N . ASP A 1 84 ? 2.986 -1.835 -24.545 1.00 52.84 84 ASP A N 1
ATOM 619 C CA . ASP A 1 84 ? 3.341 -0.467 -24.922 1.00 52.84 84 ASP A CA 1
ATOM 620 C C . ASP A 1 84 ? 3.604 -0.432 -26.430 1.00 52.84 84 ASP A C 1
ATOM 622 O O . ASP A 1 84 ? 4.196 -1.347 -27.003 1.00 52.84 84 ASP A O 1
ATOM 626 N N . SER A 1 85 ? 3.206 0.664 -27.069 1.00 40.47 85 SER A N 1
ATOM 627 C CA . SER A 1 85 ? 3.563 1.041 -28.439 1.00 40.47 85 SER A CA 1
ATOM 628 C C . SER A 1 85 ? 5.066 0.966 -28.755 1.00 40.47 85 SER A C 1
ATOM 630 O O . SER A 1 85 ? 5.436 0.892 -29.924 1.00 40.47 85 SER A O 1
ATOM 632 N N . PHE A 1 86 ? 5.934 0.963 -27.738 1.00 40.59 86 PHE A N 1
ATOM 633 C CA . PHE A 1 86 ? 7.392 0.860 -27.875 1.00 40.59 86 PHE A CA 1
ATOM 634 C C . PHE A 1 86 ? 7.983 -0.510 -27.488 1.00 40.59 86 PHE A C 1
ATOM 636 O O . PHE A 1 86 ? 9.211 -0.638 -27.42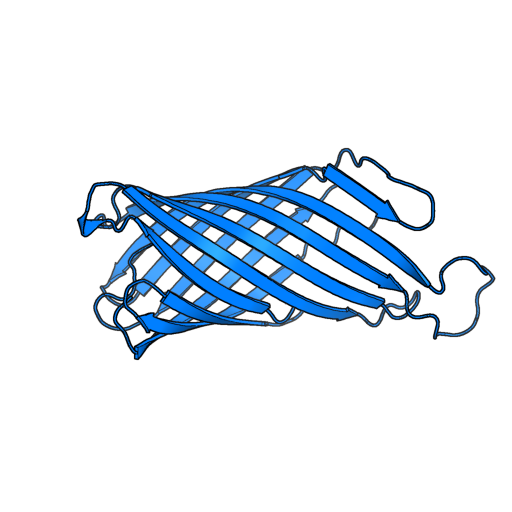4 1.00 40.59 86 PHE A O 1
ATOM 643 N N . GLY A 1 87 ? 7.135 -1.515 -27.246 1.00 52.44 87 GLY A N 1
ATOM 644 C CA . GLY A 1 87 ? 7.508 -2.886 -26.893 1.00 52.44 87 GLY A CA 1
ATOM 645 C C . GLY A 1 87 ? 6.891 -3.344 -25.571 1.00 52.44 87 GLY A C 1
ATOM 646 O O . GLY A 1 87 ? 6.802 -2.581 -24.610 1.00 52.44 87 GLY A O 1
ATOM 647 N N . ASP A 1 88 ? 6.492 -4.612 -25.517 1.00 63.91 88 ASP A N 1
ATOM 648 C CA . ASP A 1 88 ? 5.899 -5.225 -24.332 1.00 63.91 88 ASP A CA 1
ATOM 649 C C . ASP A 1 88 ? 6.841 -5.155 -23.118 1.00 63.91 88 ASP A C 1
ATOM 651 O O . ASP A 1 88 ? 8.069 -5.254 -23.228 1.00 63.91 88 ASP A O 1
ATOM 655 N N . SER A 1 89 ? 6.284 -5.002 -21.917 1.00 64.25 89 SER A N 1
ATOM 656 C CA . SER A 1 89 ? 7.073 -5.059 -20.685 1.00 64.25 89 SER A CA 1
ATOM 657 C C . SER A 1 89 ? 6.350 -5.789 -19.563 1.00 64.25 89 SER A C 1
ATOM 659 O O . SER A 1 89 ? 5.137 -5.672 -19.393 1.00 64.25 89 SER A O 1
ATOM 661 N N . VAL A 1 90 ? 7.123 -6.528 -18.770 1.00 69.81 90 VAL A N 1
ATOM 662 C CA . VAL A 1 90 ? 6.667 -7.111 -17.505 1.00 69.81 90 VAL A CA 1
ATOM 663 C C . VAL A 1 90 ? 7.239 -6.274 -16.384 1.00 69.81 90 VAL A C 1
ATOM 665 O O . VAL A 1 90 ? 8.443 -6.017 -16.350 1.00 69.81 90 VAL A O 1
ATOM 668 N N . ARG A 1 91 ? 6.380 -5.859 -15.460 1.00 69.81 91 ARG A N 1
ATOM 669 C CA . ARG A 1 91 ? 6.779 -5.135 -14.258 1.00 69.81 91 ARG A CA 1
ATOM 670 C C . ARG A 1 91 ? 6.314 -5.911 -13.041 1.00 69.81 91 ARG A C 1
ATOM 672 O O . ARG A 1 91 ? 5.155 -6.304 -12.969 1.00 69.81 91 ARG A O 1
ATOM 679 N N . VAL A 1 92 ? 7.216 -6.102 -12.095 1.00 73.62 92 VAL A N 1
ATOM 680 C CA . VAL A 1 92 ? 6.945 -6.652 -10.767 1.00 73.62 92 VAL A CA 1
ATOM 681 C C . VAL A 1 92 ? 7.281 -5.589 -9.745 1.00 73.62 92 VAL A C 1
ATOM 683 O O . VAL A 1 92 ? 8.224 -4.822 -9.937 1.00 73.62 92 VAL A O 1
ATOM 686 N N . TYR A 1 93 ? 6.516 -5.507 -8.670 1.00 73.56 93 TYR A N 1
ATOM 687 C CA . TYR A 1 93 ? 6.766 -4.498 -7.657 1.00 73.56 93 TYR A CA 1
ATOM 688 C C . TYR A 1 93 ? 6.422 -4.989 -6.260 1.00 73.56 93 TYR A C 1
ATOM 690 O O . TYR A 1 93 ? 5.622 -5.908 -6.070 1.00 73.56 93 TYR A O 1
ATOM 698 N N . SER A 1 94 ? 7.078 -4.363 -5.292 1.00 80.19 94 SER A N 1
ATOM 699 C CA . SER A 1 94 ? 6.915 -4.600 -3.870 1.00 80.19 94 SER A CA 1
ATOM 700 C C . SER A 1 94 ? 6.823 -3.267 -3.148 1.00 80.19 94 SER A C 1
ATOM 702 O O . SER A 1 94 ? 7.617 -2.364 -3.409 1.00 80.19 94 SER A O 1
ATOM 704 N N . GLN A 1 95 ? 5.850 -3.148 -2.250 1.00 82.12 95 GLN A N 1
ATOM 705 C CA . GLN A 1 95 ? 5.623 -1.952 -1.445 1.00 82.12 95 GLN A CA 1
ATOM 706 C C . GLN A 1 95 ? 5.454 -2.328 0.027 1.00 82.12 95 GLN A C 1
ATOM 708 O O . GLN A 1 95 ? 4.328 -2.352 0.533 1.00 82.12 95 GLN A O 1
ATOM 713 N N . PRO A 1 96 ? 6.543 -2.666 0.738 1.00 84.31 96 PRO A N 1
ATOM 714 C CA . PRO A 1 96 ? 6.518 -2.720 2.190 1.00 84.31 96 PRO A CA 1
ATOM 715 C C . PRO A 1 96 ? 6.177 -1.338 2.745 1.00 84.31 96 PRO A C 1
ATOM 717 O O . PRO A 1 96 ? 6.850 -0.348 2.452 1.00 84.31 96 PRO A O 1
ATOM 720 N N . THR A 1 97 ? 5.120 -1.294 3.547 1.00 86.88 97 THR A N 1
ATOM 721 C CA . THR A 1 97 ? 4.645 -0.077 4.200 1.00 86.88 97 THR A CA 1
ATOM 722 C C . THR A 1 97 ? 4.567 -0.311 5.698 1.00 86.88 97 THR A C 1
ATOM 724 O O . THR A 1 97 ? 4.016 -1.313 6.143 1.00 86.88 97 THR A O 1
ATOM 727 N N . ILE A 1 98 ? 5.118 0.606 6.480 1.00 90.38 98 ILE A N 1
ATOM 728 C CA . ILE A 1 98 ? 4.914 0.674 7.924 1.00 90.38 98 ILE A CA 1
ATOM 729 C C . ILE A 1 98 ? 3.830 1.713 8.166 1.00 90.38 98 ILE A C 1
ATOM 731 O O . ILE A 1 98 ? 3.921 2.820 7.637 1.00 90.38 98 ILE A O 1
ATOM 735 N N . VAL A 1 99 ? 2.820 1.352 8.948 1.00 87.62 99 VAL A N 1
ATOM 736 C CA . VAL A 1 99 ? 1.689 2.210 9.302 1.00 87.62 99 VAL A CA 1
ATOM 737 C C . VAL A 1 99 ? 1.726 2.449 10.802 1.00 87.62 99 VAL A C 1
ATOM 739 O O . VAL A 1 99 ? 1.721 1.496 11.575 1.00 87.62 99 VAL A O 1
ATOM 742 N N . LEU A 1 100 ? 1.771 3.717 11.197 1.00 88.88 100 LEU A N 1
ATOM 743 C CA . LEU A 1 100 ? 1.677 4.171 12.577 1.00 88.88 100 LEU A CA 1
ATOM 744 C C . LEU A 1 100 ? 0.352 4.914 12.758 1.00 88.88 100 LEU A C 1
ATOM 746 O O . LEU A 1 100 ? 0.150 5.970 12.157 1.00 88.88 100 LEU A O 1
ATOM 750 N N . GLY A 1 101 ? -0.528 4.371 13.590 1.00 85.50 101 GLY A N 1
ATOM 751 C CA . GLY A 1 101 ? -1.742 5.029 14.064 1.00 85.50 101 GLY A CA 1
ATOM 752 C C . GLY A 1 101 ? -1.530 5.660 15.434 1.00 85.50 101 GLY A C 1
ATOM 753 O O . GLY A 1 101 ? -0.792 5.121 16.262 1.00 85.50 101 GLY A O 1
ATOM 754 N N . VAL A 1 102 ? -2.170 6.802 15.684 1.00 86.00 102 VAL A N 1
ATOM 755 C CA . VAL A 1 102 ? -2.234 7.404 17.023 1.00 86.00 102 VAL A CA 1
ATOM 756 C C . VAL A 1 102 ? -3.692 7.635 17.392 1.00 86.00 102 VAL A C 1
ATOM 758 O O . VAL A 1 102 ? -4.436 8.246 16.627 1.00 86.00 102 VAL A O 1
ATOM 761 N N . GLY A 1 103 ? -4.089 7.190 18.583 1.00 79.12 103 GLY A N 1
ATOM 762 C CA . GLY A 1 103 ? -5.443 7.389 19.096 1.00 79.12 103 GLY A CA 1
ATOM 763 C C . GLY A 1 103 ? -6.507 6.702 18.241 1.00 79.12 103 GLY A C 1
ATOM 764 O O . GLY A 1 103 ? -7.482 7.346 17.864 1.00 79.12 103 GLY A O 1
ATOM 765 N N . ASP A 1 104 ? -6.330 5.418 17.917 1.00 70.50 104 ASP A N 1
ATOM 766 C CA . ASP A 1 104 ? -7.256 4.635 17.074 1.00 70.50 104 ASP A CA 1
ATOM 767 C C . ASP A 1 104 ? -8.710 4.638 17.570 1.00 70.50 104 ASP A C 1
ATOM 769 O O . ASP A 1 104 ? -9.625 4.432 16.780 1.00 70.50 104 ASP A O 1
ATOM 773 N N . ASP A 1 105 ? -8.945 4.886 18.857 1.00 70.25 105 ASP A N 1
ATOM 774 C CA . ASP A 1 105 ? -10.296 4.944 19.430 1.00 70.25 105 ASP A CA 1
ATOM 775 C C . ASP A 1 105 ? -11.013 6.276 19.165 1.00 70.25 105 ASP A C 1
ATOM 777 O O . ASP A 1 105 ? -12.177 6.458 19.529 1.00 70.25 105 ASP A O 1
ATOM 781 N N . TRP A 1 106 ? -10.330 7.246 18.563 1.00 77.75 106 TRP A N 1
ATOM 782 C CA . TRP A 1 106 ? -10.908 8.548 18.268 1.00 77.75 106 TRP A CA 1
ATOM 783 C C . TRP A 1 106 ? -11.765 8.495 17.002 1.00 77.75 106 TRP A C 1
ATOM 785 O O . TRP A 1 106 ? -11.573 7.680 16.104 1.00 77.75 106 TRP A O 1
ATOM 795 N N . ILE A 1 107 ? -12.712 9.430 16.903 1.00 83.81 107 ILE A N 1
ATOM 796 C CA . ILE A 1 107 ? -13.485 9.642 15.668 1.00 83.81 107 ILE A CA 1
ATOM 797 C C . ILE A 1 107 ? -12.542 9.997 14.509 1.00 83.81 107 ILE A C 1
ATOM 799 O O . ILE A 1 107 ? -12.789 9.620 13.366 1.00 83.81 107 ILE A O 1
ATOM 803 N N . VAL A 1 108 ? -11.457 10.716 14.812 1.00 86.62 108 VAL A N 1
ATOM 804 C CA . VAL A 1 108 ? -10.399 11.065 13.864 1.00 86.62 108 VAL A CA 1
ATOM 805 C C . VAL A 1 108 ? -9.058 10.638 14.449 1.00 86.62 108 VAL A C 1
ATOM 807 O O . VAL A 1 108 ? -8.592 11.241 15.416 1.00 86.62 108 VAL A O 1
ATOM 810 N N . SER A 1 109 ? -8.436 9.634 13.840 1.00 87.12 109 SER A N 1
ATOM 811 C CA . SER A 1 109 ? -7.137 9.096 14.258 1.00 87.12 109 SER A CA 1
ATOM 812 C C . SER A 1 109 ? -6.089 9.422 13.197 1.00 87.12 109 SER A C 1
ATOM 814 O O . SER A 1 109 ? -6.238 8.976 12.056 1.00 87.12 109 SER A O 1
ATOM 816 N N . PRO A 1 110 ? -5.051 10.217 13.496 1.00 88.12 110 PRO A N 1
ATOM 817 C CA . PRO A 1 110 ? -3.984 10.468 12.537 1.00 88.12 110 PRO A CA 1
ATOM 818 C C . PRO A 1 110 ? -3.197 9.189 12.236 1.00 88.12 110 PRO A C 1
ATOM 820 O O . PRO A 1 110 ? -2.975 8.343 13.105 1.00 88.12 110 PRO A O 1
ATOM 823 N N . VAL A 1 111 ? -2.748 9.088 10.988 1.00 87.50 111 VAL A N 1
ATOM 824 C CA . VAL A 1 111 ? -1.974 7.962 10.469 1.00 87.50 111 VAL A CA 1
ATOM 825 C C . VAL A 1 111 ? -0.736 8.493 9.783 1.00 87.50 111 VAL A C 1
ATOM 827 O O . VAL A 1 111 ? -0.807 9.423 8.982 1.00 87.50 111 VAL A O 1
ATOM 830 N N . VAL A 1 112 ? 0.400 7.881 10.066 1.00 90.25 112 VAL A N 1
ATOM 831 C CA . VAL A 1 112 ? 1.651 8.140 9.363 1.00 90.25 112 VAL A CA 1
ATOM 832 C C . VAL A 1 112 ? 2.080 6.851 8.698 1.00 90.25 112 VAL A C 1
ATOM 834 O O . VAL A 1 112 ? 2.068 5.798 9.335 1.00 90.25 112 VAL A O 1
ATOM 837 N N . THR A 1 113 ? 2.479 6.919 7.432 1.00 88.31 113 THR A N 1
ATOM 838 C CA . THR A 1 113 ? 3.057 5.756 6.761 1.00 88.31 113 THR A CA 1
ATOM 839 C C . THR A 1 113 ? 4.431 6.050 6.192 1.00 88.31 113 THR A C 1
ATOM 841 O O . THR A 1 113 ? 4.725 7.158 5.742 1.00 88.31 113 THR A O 1
ATOM 844 N N . ALA A 1 114 ? 5.283 5.033 6.225 1.00 88.12 114 ALA A N 1
ATOM 845 C CA . ALA A 1 114 ? 6.555 5.012 5.526 1.00 88.12 114 ALA A CA 1
ATOM 846 C C . ALA A 1 114 ? 6.563 3.805 4.594 1.00 88.12 114 ALA A C 1
ATOM 848 O O . ALA A 1 114 ? 6.369 2.669 5.027 1.00 88.12 114 ALA A O 1
ATOM 849 N N . LYS A 1 115 ? 6.781 4.056 3.310 1.00 84.62 115 LYS A N 1
ATOM 850 C CA . LYS A 1 115 ? 6.667 3.094 2.223 1.00 84.62 115 LYS A CA 1
ATOM 851 C C . LYS A 1 115 ? 7.945 3.093 1.403 1.00 84.62 115 LYS A C 1
ATOM 853 O O . LYS A 1 115 ? 8.539 4.139 1.148 1.00 84.62 115 LYS A O 1
ATOM 858 N N . LEU A 1 116 ? 8.343 1.916 0.945 1.00 82.25 116 LEU A N 1
ATOM 859 C CA . LEU A 1 116 ? 9.404 1.772 -0.042 1.00 82.25 116 LEU A CA 1
ATOM 860 C C . LEU A 1 116 ? 8.825 1.100 -1.279 1.00 82.25 116 LEU A C 1
ATOM 862 O O . LEU A 1 116 ? 8.515 -0.082 -1.236 1.00 82.25 116 LEU A O 1
ATOM 866 N N . ASP A 1 117 ? 8.664 1.837 -2.373 1.00 78.38 117 ASP A N 1
ATOM 867 C CA . ASP A 1 117 ? 8.238 1.260 -3.645 1.00 78.38 117 ASP A CA 1
ATOM 868 C C . ASP A 1 117 ? 9.451 0.744 -4.417 1.00 78.38 117 ASP A C 1
ATOM 870 O O . ASP A 1 117 ? 10.330 1.511 -4.809 1.00 78.38 117 ASP A O 1
ATOM 874 N N . VAL A 1 118 ? 9.510 -0.571 -4.609 1.00 75.94 118 VAL A N 1
ATOM 875 C CA . VAL A 1 118 ? 10.537 -1.243 -5.402 1.00 75.94 118 VAL A CA 1
ATOM 876 C C . VAL A 1 118 ? 9.863 -1.813 -6.634 1.00 75.94 118 VAL A C 1
ATOM 878 O O . VAL A 1 118 ? 9.087 -2.756 -6.530 1.00 75.94 118 VAL A O 1
ATOM 881 N N . THR A 1 119 ? 10.178 -1.276 -7.807 1.00 73.06 119 THR A N 1
ATOM 882 C CA . THR A 1 119 ? 9.640 -1.753 -9.083 1.00 73.06 119 THR A CA 1
ATOM 883 C C . THR A 1 119 ? 10.765 -2.306 -9.948 1.00 73.06 119 THR A C 1
ATOM 885 O O . THR A 1 119 ? 11.670 -1.576 -10.338 1.00 73.06 119 THR A O 1
ATOM 888 N N . GLY A 1 120 ? 10.695 -3.589 -10.287 1.00 70.06 120 GLY A N 1
ATOM 889 C CA . GLY A 1 120 ? 11.528 -4.231 -11.298 1.00 70.06 120 GLY A CA 1
ATOM 890 C C . GLY A 1 120 ? 10.778 -4.347 -12.623 1.00 70.06 120 GLY A C 1
ATOM 891 O O . GLY A 1 120 ? 9.606 -4.709 -12.647 1.00 70.06 120 GLY A O 1
ATOM 892 N N . GLY A 1 121 ? 11.437 -4.057 -13.738 1.00 70.38 121 GLY A N 1
ATOM 893 C CA . GLY A 1 121 ? 10.869 -4.150 -15.077 1.00 70.38 121 GLY A CA 1
ATOM 894 C C . GLY A 1 121 ? 11.793 -4.883 -16.038 1.00 70.38 121 GLY A C 1
ATOM 895 O O . GLY A 1 121 ? 13.011 -4.730 -15.972 1.00 70.38 121 GLY A O 1
ATOM 896 N N . TYR A 1 122 ? 11.205 -5.650 -16.949 1.00 70.25 122 TYR A N 1
ATOM 897 C CA . TYR A 1 122 ? 11.889 -6.291 -18.065 1.00 70.25 122 TYR A CA 1
ATOM 898 C C . TYR A 1 122 ? 11.173 -5.957 -19.373 1.00 70.25 122 TYR A C 1
ATOM 900 O O . TYR A 1 122 ? 9.960 -6.150 -19.485 1.00 70.25 122 TYR A O 1
ATOM 908 N N . SER A 1 123 ? 11.918 -5.457 -20.361 1.00 67.69 123 SER A N 1
ATOM 909 C CA . SER A 1 123 ? 11.389 -5.228 -21.709 1.00 67.69 123 SER A CA 1
ATOM 910 C C . SER A 1 123 ? 11.421 -6.523 -22.522 1.00 67.69 123 SER A C 1
ATOM 912 O O . SER A 1 123 ? 12.490 -7.079 -22.797 1.00 67.69 123 SER A O 1
ATOM 914 N N . LEU A 1 124 ? 10.231 -6.984 -22.903 1.00 63.91 124 LEU A N 1
ATOM 915 C CA . LEU A 1 124 ? 10.009 -8.123 -23.777 1.00 63.91 124 LEU A CA 1
ATOM 916 C C . LEU A 1 124 ? 10.184 -7.661 -25.225 1.00 63.91 124 LEU A C 1
ATOM 918 O O . LEU A 1 124 ? 9.507 -6.769 -25.731 1.00 63.91 124 LEU A O 1
ATOM 922 N N . ALA A 1 125 ? 11.159 -8.257 -25.890 1.00 60.31 125 ALA A N 1
ATOM 923 C CA . ALA A 1 125 ? 11.521 -7.942 -27.256 1.00 60.31 125 ALA A CA 1
ATOM 924 C C . ALA A 1 125 ? 10.529 -8.557 -28.254 1.00 60.31 125 ALA A C 1
ATOM 926 O O . ALA A 1 125 ? 10.832 -9.585 -28.853 1.00 60.31 125 ALA A O 1
ATOM 927 N N . SER A 1 126 ? 9.353 -7.968 -28.451 1.00 51.09 126 SER A N 1
ATOM 928 C CA . SER A 1 126 ? 8.465 -8.417 -29.531 1.00 51.09 126 SER A CA 1
ATOM 929 C C . SER A 1 126 ? 7.482 -7.340 -29.976 1.00 51.09 126 SER A C 1
ATOM 931 O O . SER A 1 126 ? 6.404 -7.198 -29.421 1.00 51.09 126 SER A O 1
ATOM 933 N N . GLY A 1 127 ? 7.848 -6.599 -31.021 1.00 44.16 127 GLY A N 1
ATOM 934 C CA . GLY A 1 127 ? 6.959 -5.685 -31.739 1.00 44.16 127 GLY A CA 1
ATOM 935 C C . GLY A 1 127 ? 7.738 -4.970 -32.837 1.00 44.16 127 GLY A C 1
ATOM 936 O O . GLY A 1 127 ? 8.683 -4.253 -32.535 1.00 44.16 127 GLY A O 1
ATOM 937 N N . GLY A 1 128 ? 7.429 -5.265 -34.100 1.00 42.28 128 GLY A N 1
ATOM 938 C CA . GLY A 1 128 ? 8.261 -4.975 -35.269 1.00 42.28 128 GLY A CA 1
ATOM 939 C C . GLY A 1 128 ? 8.557 -3.497 -35.561 1.00 42.28 128 GLY A C 1
ATOM 940 O O . GLY A 1 128 ? 7.781 -2.607 -35.243 1.00 42.28 128 GLY A O 1
ATOM 941 N N . GLU A 1 129 ? 9.693 -3.311 -36.243 1.00 43.16 129 GLU A N 1
ATOM 942 C CA . GLU A 1 129 ? 10.087 -2.155 -37.063 1.00 43.16 129 GLU A CA 1
ATOM 943 C C . GLU A 1 129 ? 10.201 -0.774 -36.389 1.00 43.16 129 GLU A C 1
ATOM 945 O O . GLU A 1 129 ? 9.371 0.104 -36.581 1.00 43.16 129 GLU A O 1
ATOM 950 N N . SER A 1 130 ? 11.339 -0.510 -35.732 1.00 39.50 130 SER A N 1
ATOM 951 C CA . SER A 1 130 ? 12.142 0.693 -36.035 1.00 39.50 130 SER A CA 1
ATOM 952 C C . SER A 1 130 ? 13.506 0.663 -35.329 1.00 39.50 130 SER A C 1
ATOM 954 O O . SER A 1 130 ? 13.620 0.866 -34.123 1.00 39.50 130 SER A O 1
ATOM 956 N N . SER A 1 131 ? 14.548 0.408 -36.125 1.00 40.81 131 SER A N 1
ATOM 957 C CA . SER A 1 131 ? 15.913 0.972 -36.071 1.00 40.81 131 SER A CA 1
ATOM 958 C C . SER A 1 131 ? 16.762 1.001 -34.782 1.00 40.81 131 SER A C 1
ATOM 960 O O . SER A 1 131 ? 17.913 1.427 -34.868 1.00 40.81 131 SER A O 1
ATOM 962 N N . SER A 1 132 ? 16.321 0.514 -33.617 1.00 40.25 132 SER A N 1
ATOM 963 C CA . SER A 1 132 ? 17.180 0.484 -32.420 1.00 40.25 132 SER A CA 1
ATOM 964 C C . SER A 1 132 ? 17.418 -0.937 -31.891 1.00 40.25 132 SER A C 1
ATOM 966 O O . SER A 1 132 ? 16.543 -1.493 -31.229 1.00 40.25 132 SER A O 1
ATOM 968 N N . PRO A 1 133 ? 18.626 -1.511 -32.064 1.00 41.34 133 PRO A N 1
ATOM 969 C CA . PRO A 1 133 ? 18.992 -2.828 -31.528 1.00 41.34 133 PRO A CA 1
ATOM 970 C C . PRO A 1 133 ? 19.074 -2.880 -29.989 1.00 41.34 133 PRO A C 1
ATOM 972 O O . PRO A 1 133 ? 19.532 -3.867 -29.427 1.00 41.34 133 PRO A O 1
ATOM 975 N N . THR A 1 134 ? 18.693 -1.813 -29.279 1.00 47.31 134 THR A N 1
ATOM 976 C CA . THR A 1 134 ? 19.093 -1.599 -27.882 1.00 47.31 134 THR A CA 1
ATOM 977 C C . THR A 1 134 ? 17.993 -1.797 -26.844 1.00 47.31 134 THR A C 1
ATOM 979 O O . THR A 1 134 ? 18.269 -1.547 -25.679 1.00 47.31 134 THR A O 1
ATOM 982 N N . ARG A 1 135 ? 16.751 -2.176 -27.171 1.00 50.97 135 ARG A N 1
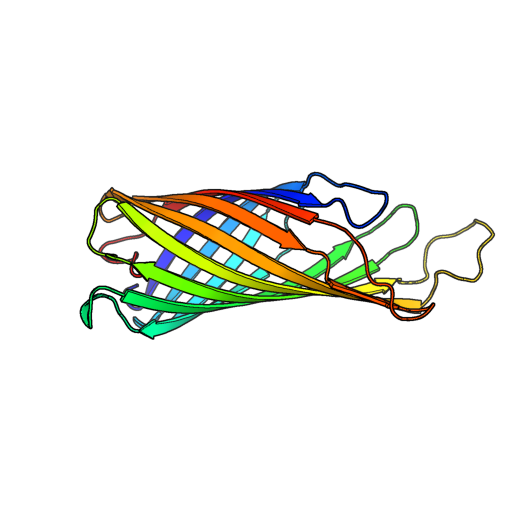ATOM 983 C CA . ARG A 1 135 ? 15.657 -2.196 -26.163 1.00 50.97 135 ARG A CA 1
ATOM 984 C C . ARG A 1 135 ? 15.245 -3.582 -25.660 1.00 50.97 135 ARG A C 1
ATOM 986 O O . ARG A 1 135 ? 14.832 -3.698 -24.511 1.00 50.97 135 ARG A O 1
ATOM 993 N N . ALA A 1 136 ? 15.455 -4.612 -26.471 1.00 53.12 136 ALA A N 1
ATOM 994 C CA . ALA A 1 136 ? 15.232 -6.008 -26.124 1.00 53.12 136 ALA A CA 1
ATOM 995 C C . ALA A 1 136 ? 16.059 -6.443 -24.901 1.00 53.12 136 ALA A C 1
ATOM 997 O O . ALA A 1 136 ? 17.280 -6.307 -24.907 1.00 53.12 136 ALA A O 1
ATOM 998 N N . GLY A 1 137 ? 15.420 -6.985 -23.861 1.00 56.66 137 GLY A N 1
ATOM 999 C CA . GLY A 1 137 ? 16.133 -7.595 -22.736 1.00 56.66 137 GLY A CA 1
ATOM 1000 C C . GLY A 1 137 ? 16.679 -6.627 -21.684 1.00 56.66 137 GLY A C 1
ATOM 1001 O O . GLY A 1 137 ? 17.468 -7.028 -20.827 1.00 56.66 137 GLY A O 1
ATOM 1002 N N . LYS A 1 138 ? 16.268 -5.355 -21.716 1.00 62.81 138 LYS A N 1
ATOM 1003 C CA . LYS A 1 138 ? 16.636 -4.386 -20.680 1.00 62.81 138 LYS A CA 1
ATOM 1004 C C . LYS A 1 138 ? 15.894 -4.682 -19.378 1.00 62.81 138 LYS A C 1
ATOM 1006 O O . LYS A 1 138 ? 14.665 -4.671 -19.347 1.00 62.81 138 LYS A O 1
ATOM 1011 N N . VAL A 1 139 ? 16.662 -4.896 -18.311 1.00 66.69 139 VAL A N 1
ATOM 1012 C CA . VAL A 1 139 ? 16.176 -4.906 -16.926 1.00 66.69 139 VAL A CA 1
ATOM 1013 C C . VAL A 1 139 ? 16.314 -3.497 -16.363 1.00 66.69 139 VAL A C 1
ATOM 1015 O O . VAL A 1 139 ? 17.314 -2.830 -16.632 1.00 66.69 139 VAL A O 1
ATOM 1018 N N . ALA A 1 140 ? 15.328 -3.057 -15.592 1.00 67.25 140 ALA A N 1
ATOM 1019 C CA . ALA A 1 140 ? 15.386 -1.843 -14.795 1.00 67.25 140 ALA A CA 1
ATOM 1020 C C . ALA A 1 140 ? 14.850 -2.119 -13.390 1.00 67.25 140 ALA A C 1
ATOM 1022 O O . ALA A 1 140 ? 13.859 -2.827 -13.243 1.00 67.25 140 ALA A O 1
ATOM 1023 N N . VAL A 1 141 ? 15.468 -1.537 -12.370 1.00 68.25 141 VAL A N 1
ATOM 1024 C CA . VAL A 1 141 ? 14.940 -1.508 -11.003 1.00 68.25 141 VAL A CA 1
ATOM 1025 C C . VAL A 1 141 ? 14.842 -0.059 -10.562 1.00 68.25 141 VAL A C 1
ATOM 1027 O O . VAL A 1 141 ? 15.820 0.674 -10.678 1.00 68.25 141 VAL A O 1
ATOM 1030 N N . ALA A 1 142 ? 13.671 0.339 -10.079 1.00 71.19 142 ALA A N 1
ATOM 1031 C CA . ALA A 1 142 ? 13.407 1.629 -9.467 1.00 71.19 142 ALA A CA 1
ATOM 1032 C C . ALA A 1 142 ? 13.135 1.438 -7.972 1.00 71.19 142 ALA A C 1
ATOM 1034 O O . ALA A 1 142 ? 12.375 0.543 -7.597 1.00 71.19 142 ALA A O 1
ATOM 1035 N N . VAL A 1 143 ? 13.743 2.280 -7.139 1.00 74.50 143 VAL A N 1
ATOM 1036 C CA . VAL A 1 143 ? 13.481 2.348 -5.697 1.00 74.50 143 VAL A CA 1
ATOM 1037 C C . VAL A 1 143 ? 13.037 3.763 -5.344 1.00 74.50 143 VAL A C 1
ATOM 1039 O O . VAL A 1 143 ? 13.733 4.729 -5.660 1.00 74.50 143 VAL A O 1
ATOM 1042 N N . THR A 1 144 ? 11.884 3.869 -4.689 1.00 75.94 144 THR A N 1
ATOM 1043 C CA . THR A 1 144 ? 11.234 5.141 -4.363 1.00 75.94 144 THR A CA 1
ATOM 1044 C C . THR A 1 144 ? 10.739 5.110 -2.914 1.00 75.94 144 THR A C 1
ATOM 1046 O O . THR A 1 144 ? 9.700 4.506 -2.631 1.00 75.94 144 THR A O 1
ATOM 1049 N N . PRO A 1 145 ? 11.459 5.727 -1.965 1.00 81.19 145 PRO A N 1
ATOM 1050 C CA . PRO A 1 145 ? 10.930 5.978 -0.631 1.00 81.19 145 PRO A CA 1
ATOM 1051 C C . PRO A 1 145 ? 9.792 7.001 -0.684 1.00 81.19 145 PRO A C 1
ATOM 1053 O O . PRO A 1 145 ? 9.885 8.022 -1.367 1.00 81.19 145 PRO A O 1
ATOM 1056 N N . ILE A 1 146 ? 8.723 6.731 0.058 1.00 80.88 146 ILE A N 1
ATOM 1057 C CA . ILE A 1 146 ? 7.524 7.563 0.158 1.00 80.88 146 ILE A CA 1
ATOM 1058 C C . ILE A 1 146 ? 7.133 7.638 1.634 1.00 80.88 146 ILE A C 1
ATOM 1060 O O . ILE A 1 146 ? 7.142 6.630 2.337 1.00 80.88 146 ILE A O 1
ATOM 1064 N N . ALA A 1 147 ? 6.774 8.823 2.107 1.00 87.44 147 ALA A N 1
ATOM 1065 C CA . ALA A 1 147 ? 6.170 9.019 3.415 1.00 87.44 147 ALA A CA 1
ATOM 1066 C C . ALA A 1 147 ? 4.824 9.717 3.253 1.00 87.44 147 ALA A C 1
ATOM 1068 O O . ALA A 1 147 ? 4.670 10.601 2.404 1.00 87.44 147 ALA A O 1
ATOM 1069 N N . THR A 1 148 ? 3.848 9.326 4.062 1.00 86.50 148 THR A N 1
ATOM 1070 C CA . THR A 1 148 ? 2.498 9.877 3.984 1.00 86.50 148 THR A CA 1
ATOM 1071 C C . THR A 1 148 ? 1.945 10.213 5.360 1.00 86.50 148 THR A C 1
ATOM 1073 O O . THR A 1 148 ? 2.339 9.646 6.381 1.00 86.50 148 THR A O 1
ATOM 1076 N N . LEU A 1 149 ? 1.042 11.184 5.365 1.00 89.44 149 LEU A N 1
ATOM 1077 C CA . LEU A 1 149 ? 0.268 11.646 6.498 1.00 89.44 149 LEU A CA 1
ATOM 1078 C C . LEU A 1 149 ? -1.201 11.566 6.100 1.00 89.44 149 LEU A C 1
ATOM 1080 O O . LEU A 1 149 ? -1.622 12.126 5.087 1.00 89.44 149 LEU A O 1
ATOM 1084 N N . GLY A 1 150 ? -1.987 10.882 6.908 1.00 89.00 150 GLY A N 1
ATOM 1085 C CA . GLY A 1 150 ? -3.409 10.717 6.691 1.00 89.00 150 GLY A CA 1
ATOM 1086 C C . GLY A 1 150 ? -4.181 10.699 7.994 1.00 89.00 150 GLY A C 1
ATOM 1087 O O . GLY A 1 150 ? -3.657 11.001 9.069 1.00 89.00 150 GLY A O 1
ATOM 1088 N N . ALA A 1 151 ? -5.449 10.339 7.885 1.00 87.50 151 ALA A N 1
ATOM 1089 C CA . ALA A 1 151 ? -6.303 10.103 9.032 1.00 87.50 151 ALA A CA 1
ATOM 1090 C C . ALA A 1 151 ? -7.287 8.971 8.743 1.00 87.50 151 ALA A C 1
ATOM 1092 O O . ALA A 1 151 ? -7.693 8.771 7.602 1.00 87.50 151 ALA A O 1
ATOM 1093 N N . VAL A 1 152 ? -7.714 8.273 9.788 1.00 87.06 152 VAL A N 1
ATOM 1094 C CA . VAL A 1 152 ? -8.939 7.476 9.780 1.00 87.06 152 VAL A CA 1
ATOM 1095 C C . VAL A 1 152 ? -10.038 8.337 10.371 1.00 87.06 152 VAL A C 1
ATOM 1097 O O . VAL A 1 152 ? -9.961 8.729 11.531 1.00 87.06 152 VAL A O 1
ATOM 1100 N N . VAL A 1 153 ? -11.062 8.633 9.580 1.00 88.94 153 VAL A N 1
ATOM 1101 C CA . VAL A 1 153 ? -12.268 9.328 10.031 1.00 88.94 153 VAL A CA 1
ATOM 1102 C C . VAL A 1 153 ? -13.388 8.302 10.126 1.00 88.94 153 VAL A C 1
ATOM 1104 O O . VAL A 1 153 ? -13.953 7.889 9.111 1.00 88.94 153 VAL A O 1
ATOM 1107 N N . ARG A 1 154 ? -13.697 7.863 11.343 1.00 86.75 154 ARG A N 1
ATOM 1108 C CA . ARG A 1 154 ? -14.755 6.889 11.619 1.00 86.75 154 ARG A CA 1
ATOM 1109 C C . ARG A 1 154 ? -16.102 7.602 11.596 1.00 86.75 154 ARG A C 1
ATOM 1111 O O . ARG A 1 154 ? -16.392 8.427 12.456 1.00 86.75 154 ARG A O 1
ATOM 1118 N N . ILE A 1 155 ? -16.915 7.303 10.586 1.00 87.12 155 ILE A N 1
ATOM 1119 C CA . ILE A 1 155 ? -18.263 7.871 10.450 1.00 87.12 155 ILE A CA 1
ATOM 1120 C C . ILE A 1 155 ? -19.263 7.013 11.223 1.00 87.12 155 ILE A C 1
ATOM 1122 O O . ILE A 1 155 ? -20.144 7.533 11.900 1.00 87.12 155 ILE A O 1
ATOM 1126 N N . THR A 1 156 ? -19.111 5.693 11.116 1.00 84.19 156 THR A N 1
ATOM 1127 C CA . THR A 1 156 ? -19.871 4.690 11.869 1.00 84.19 156 THR A CA 1
ATOM 1128 C C . THR A 1 156 ? -18.963 3.500 12.178 1.00 84.19 156 THR A C 1
ATOM 1130 O O . THR A 1 156 ? -17.857 3.409 11.643 1.00 84.19 156 THR A O 1
ATOM 1133 N N . ASP A 1 157 ? -19.459 2.539 12.953 1.00 77.06 157 ASP A N 1
ATOM 1134 C CA . ASP A 1 157 ? -18.738 1.294 13.254 1.00 77.06 157 ASP A CA 1
ATOM 1135 C C . ASP A 1 157 ? -18.452 0.431 12.020 1.00 77.06 157 ASP A C 1
ATOM 1137 O O . ASP A 1 157 ? -17.640 -0.491 12.097 1.00 77.06 157 ASP A O 1
ATOM 1141 N N . TRP A 1 158 ? -19.093 0.733 10.884 1.00 77.25 158 TRP A N 1
ATOM 1142 C CA . TRP A 1 158 ? -18.926 0.007 9.628 1.00 77.25 158 TRP A CA 1
ATOM 1143 C C . TRP A 1 158 ? -18.460 0.851 8.439 1.00 77.25 158 TRP A C 1
ATOM 1145 O O . TRP A 1 158 ? -18.276 0.308 7.346 1.00 77.25 158 TRP A O 1
ATOM 1155 N N . LEU A 1 159 ? -18.239 2.154 8.639 1.00 82.81 159 LEU A N 1
ATOM 1156 C CA . LEU A 1 159 ? -17.828 3.096 7.598 1.00 82.81 159 LEU A CA 1
ATOM 1157 C C . LEU A 1 159 ? -16.724 4.027 8.099 1.00 82.81 159 LEU A C 1
ATOM 1159 O O . LEU A 1 159 ? -16.934 4.796 9.043 1.00 82.81 159 LEU A O 1
ATOM 1163 N N . ALA A 1 160 ? -15.603 4.046 7.384 1.00 85.25 160 ALA A N 1
ATOM 1164 C CA . ALA A 1 160 ? -14.515 4.986 7.620 1.00 85.25 160 ALA A CA 1
ATOM 1165 C C . ALA A 1 160 ? -14.058 5.674 6.328 1.00 85.25 160 ALA A C 1
ATOM 1167 O O . ALA A 1 160 ? -14.102 5.093 5.241 1.00 85.25 160 ALA A O 1
ATOM 1168 N N . LEU A 1 161 ? -13.597 6.917 6.464 1.00 87.81 161 LEU A N 1
ATOM 1169 C CA . LEU A 1 161 ? -12.922 7.671 5.412 1.00 87.81 161 LEU A CA 1
ATOM 1170 C C . LEU A 1 161 ? -11.429 7.752 5.720 1.00 87.81 161 LEU A C 1
ATOM 1172 O O . LEU A 1 161 ? -11.033 7.899 6.873 1.00 87.81 161 LEU A O 1
ATOM 1176 N N . LEU A 1 162 ? -10.611 7.675 4.680 1.00 86.38 162 LEU A N 1
ATOM 1177 C CA . LEU A 1 162 ? -9.159 7.569 4.774 1.00 86.38 162 LEU A CA 1
ATOM 1178 C C . LEU A 1 162 ? -8.502 8.611 3.855 1.00 86.38 162 LEU A C 1
ATOM 1180 O O . LEU A 1 162 ? -8.045 8.259 2.765 1.00 86.38 162 LEU A O 1
ATOM 1184 N N . PRO A 1 163 ? -8.533 9.909 4.207 1.00 86.62 163 PRO A N 1
ATOM 1185 C CA . PRO A 1 163 ? -7.761 10.918 3.493 1.00 86.62 163 PRO A CA 1
ATOM 1186 C C . PRO A 1 163 ? -6.262 10.750 3.762 1.00 86.62 163 PRO A C 1
ATOM 1188 O O . PRO A 1 163 ? -5.843 10.511 4.896 1.00 86.62 163 PRO A O 1
ATOM 1191 N N . GLU A 1 164 ? -5.452 10.936 2.726 1.00 83.94 164 GLU A N 1
ATOM 1192 C CA . GLU A 1 164 ? -3.999 10.816 2.787 1.00 83.94 164 GLU A CA 1
ATOM 1193 C C . GLU A 1 164 ? -3.336 11.829 1.850 1.00 83.94 164 GLU A C 1
ATOM 1195 O O . GLU A 1 164 ? -3.772 12.045 0.718 1.00 83.94 164 GLU A O 1
ATOM 1200 N N . ILE A 1 165 ? -2.239 12.419 2.311 1.00 84.50 165 ILE A N 1
ATOM 1201 C CA . ILE A 1 165 ? -1.293 13.166 1.489 1.00 84.50 165 ILE A CA 1
ATOM 1202 C C . ILE A 1 165 ? 0.113 12.648 1.762 1.00 84.50 165 ILE A C 1
ATOM 1204 O O . ILE A 1 165 ? 0.443 12.249 2.874 1.00 84.50 165 ILE A O 1
ATOM 1208 N N . GLY A 1 166 ? 0.977 12.659 0.765 1.00 78.00 166 GLY A N 1
ATOM 1209 C CA . GLY A 1 166 ? 2.320 12.145 0.933 1.00 78.00 166 GLY A CA 1
ATOM 1210 C C . GLY A 1 166 ? 3.264 12.593 -0.152 1.00 78.00 166 GLY A C 1
ATOM 1211 O O . GLY A 1 166 ? 2.871 13.165 -1.170 1.00 78.00 166 GLY A O 1
ATOM 1212 N N . GLY A 1 167 ? 4.536 12.327 0.086 1.00 79.00 167 GLY A N 1
ATOM 1213 C CA . GLY A 1 167 ? 5.583 12.636 -0.857 1.00 79.00 167 GLY A CA 1
ATOM 1214 C C . GLY A 1 167 ? 6.759 11.687 -0.723 1.00 79.00 167 GLY A C 1
ATOM 1215 O O . GLY A 1 167 ? 6.966 11.046 0.305 1.00 79.00 167 GLY A O 1
ATOM 1216 N N . GLY A 1 168 ? 7.527 11.593 -1.792 1.00 72.75 168 GLY A N 1
ATOM 1217 C CA . GLY A 1 168 ? 8.710 10.765 -1.891 1.00 72.75 168 GLY A CA 1
ATOM 1218 C C . GLY A 1 168 ? 9.715 11.371 -2.852 1.00 72.75 168 GLY A C 1
ATOM 1219 O O . GLY A 1 168 ? 9.469 12.406 -3.472 1.00 72.75 168 GLY A O 1
ATOM 1220 N N . PHE A 1 169 ? 10.848 10.706 -2.994 1.00 69.81 169 PHE A N 1
ATOM 1221 C CA . PHE A 1 169 ? 11.859 11.061 -3.982 1.00 69.81 169 PHE A CA 1
ATOM 1222 C C . PHE A 1 169 ? 12.271 9.807 -4.747 1.00 69.81 169 PHE A C 1
ATOM 1224 O O . PHE A 1 169 ? 12.328 8.718 -4.180 1.00 69.81 169 PHE A O 1
ATOM 1231 N N . GLY A 1 170 ? 12.526 9.935 -6.046 1.00 62.88 170 GLY A N 1
ATOM 1232 C CA . GLY A 1 170 ? 13.027 8.832 -6.863 1.00 62.88 170 GLY A CA 1
ATOM 1233 C C . GLY A 1 170 ? 14.486 8.585 -6.508 1.00 62.88 170 GLY A C 1
ATOM 1234 O O . GLY A 1 170 ? 15.326 9.419 -6.814 1.00 62.88 170 GLY A O 1
ATOM 1235 N N . SER A 1 171 ? 14.821 7.489 -5.827 1.00 57.69 171 SER A N 1
ATOM 1236 C CA . SER A 1 171 ? 16.157 7.383 -5.225 1.00 57.69 171 SER A CA 1
ATOM 1237 C C . SER A 1 171 ? 17.156 6.585 -6.055 1.00 57.69 171 SER A C 1
ATOM 1239 O O . SER A 1 171 ? 18.354 6.810 -5.909 1.00 57.69 171 SER A O 1
ATOM 1241 N N . LEU A 1 172 ? 16.722 5.652 -6.911 1.00 57.31 172 LEU A N 1
ATOM 1242 C CA . LEU A 1 172 ? 17.661 4.859 -7.710 1.00 57.31 172 LEU A CA 1
ATOM 1243 C C . LEU A 1 172 ? 16.984 4.163 -8.891 1.00 57.31 172 LEU A C 1
ATOM 1245 O O . LEU A 1 172 ? 16.066 3.374 -8.687 1.00 57.31 172 LEU A O 1
ATOM 1249 N N . TYR A 1 173 ? 17.492 4.390 -10.101 1.00 60.75 173 TYR A N 1
ATOM 1250 C CA . TYR A 1 173 ? 17.252 3.556 -11.276 1.00 60.75 173 TYR A CA 1
ATOM 1251 C C . TYR A 1 173 ? 18.507 2.725 -11.545 1.00 60.75 173 TYR A C 1
ATOM 1253 O O . TYR A 1 173 ? 19.585 3.290 -11.662 1.00 60.75 173 TYR A O 1
ATOM 1261 N N . ALA A 1 174 ? 18.408 1.407 -11.685 1.00 56.50 174 ALA A N 1
ATOM 1262 C CA . ALA A 1 174 ? 19.516 0.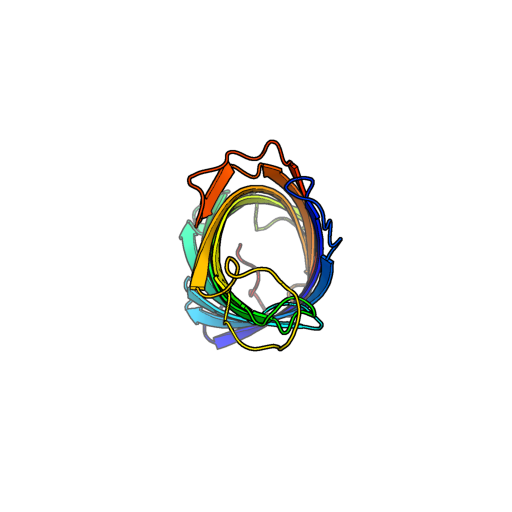570 -12.147 1.00 56.50 174 ALA A CA 1
ATOM 1263 C C . ALA A 1 174 ? 19.060 -0.275 -13.332 1.00 56.50 174 ALA A C 1
ATOM 1265 O O . ALA A 1 174 ? 18.164 -1.106 -13.188 1.00 56.50 174 ALA A O 1
ATOM 1266 N N . GLY A 1 175 ? 19.666 -0.068 -14.503 1.00 55.81 175 GLY A N 1
ATOM 1267 C CA . GLY A 1 175 ? 19.321 -0.825 -15.702 1.00 55.81 175 GLY A CA 1
ATOM 1268 C C . GLY A 1 175 ? 20.450 -0.937 -16.718 1.00 55.81 175 GLY A C 1
ATOM 1269 O O . GLY A 1 175 ? 21.603 -0.617 -16.430 1.00 55.81 175 GLY A O 1
ATOM 1270 N N . HIS A 1 176 ? 20.131 -1.425 -17.918 1.00 48.66 176 HIS A N 1
ATOM 1271 C CA . HIS A 1 176 ? 21.103 -1.561 -19.011 1.00 48.66 176 HIS A CA 1
ATOM 1272 C C . HIS A 1 176 ? 21.620 -0.167 -19.429 1.00 48.66 176 HIS A C 1
ATOM 1274 O O . HIS A 1 176 ? 20.941 0.557 -20.159 1.00 48.66 176 HIS A O 1
ATOM 1280 N N . GLY A 1 177 ? 22.792 0.218 -18.913 1.00 50.44 177 GLY A N 1
ATOM 1281 C CA . GLY A 1 177 ? 23.325 1.589 -18.962 1.00 50.44 177 GLY A CA 1
ATOM 1282 C C . GLY A 1 177 ? 23.920 2.091 -17.635 1.00 50.44 177 GLY A C 1
ATOM 1283 O O . GLY A 1 177 ? 24.582 3.122 -17.635 1.00 50.44 177 GLY A O 1
ATOM 1284 N N . GLY A 1 178 ? 23.743 1.349 -16.534 1.00 46.84 178 GLY A N 1
ATOM 1285 C CA . GLY A 1 178 ? 24.280 1.673 -15.208 1.00 46.84 178 GLY A CA 1
ATOM 1286 C C . GLY A 1 178 ? 23.240 2.281 -14.256 1.00 46.84 178 GLY A C 1
ATOM 1287 O O . GLY A 1 178 ? 22.081 2.465 -14.640 1.00 46.84 178 GLY A O 1
ATOM 1288 N N . PRO A 1 179 ? 23.622 2.543 -12.992 1.00 50.78 179 PRO A N 1
ATOM 1289 C CA . PRO A 1 179 ? 22.763 3.233 -12.043 1.00 50.78 179 PRO A CA 1
ATOM 1290 C C . PRO A 1 179 ? 22.624 4.715 -12.418 1.00 50.78 179 PRO A C 1
ATOM 1292 O O . PRO A 1 179 ? 23.616 5.399 -12.665 1.00 50.78 179 PRO A O 1
ATOM 1295 N N . LEU A 1 180 ? 21.394 5.215 -12.435 1.00 56.25 180 LEU A N 1
ATOM 1296 C CA . LEU A 1 180 ? 21.054 6.624 -12.569 1.00 56.25 180 LEU A CA 1
ATOM 1297 C C . LEU A 1 180 ? 20.339 7.065 -11.290 1.00 56.25 180 LEU A C 1
ATOM 1299 O O . LEU A 1 180 ? 19.341 6.468 -10.884 1.00 56.25 180 LEU A O 1
ATOM 1303 N N . PHE A 1 181 ? 20.847 8.123 -10.667 1.00 54.94 181 PHE A N 1
ATOM 1304 C CA . PHE A 1 181 ? 20.108 8.858 -9.648 1.00 54.94 181 PHE A CA 1
ATOM 1305 C C . PHE A 1 181 ? 19.185 9.843 -10.362 1.00 54.94 181 PHE A C 1
ATOM 1307 O O . PHE A 1 181 ? 19.602 10.513 -11.306 1.00 54.94 181 PHE A O 1
ATOM 1314 N N . THR A 1 182 ? 17.918 9.887 -9.962 1.00 57.53 182 THR A N 1
ATOM 1315 C CA . THR A 1 182 ? 16.927 10.786 -10.558 1.00 57.53 182 THR A CA 1
ATOM 1316 C C . THR A 1 182 ? 16.535 11.836 -9.532 1.00 57.53 182 THR A C 1
ATOM 1318 O O . THR A 1 182 ? 16.096 11.467 -8.454 1.00 57.53 182 THR A O 1
ATOM 1321 N N . ASP A 1 183 ? 16.579 13.123 -9.864 1.00 57.91 183 ASP A N 1
ATOM 1322 C CA . ASP A 1 183 ? 16.140 14.198 -8.952 1.00 57.91 183 ASP A CA 1
ATOM 1323 C C . ASP A 1 183 ? 14.604 14.350 -8.895 1.00 57.91 183 ASP A C 1
ATOM 1325 O O . ASP A 1 183 ? 14.065 15.447 -8.754 1.00 57.91 183 ASP A O 1
ATOM 1329 N N . GLY A 1 184 ? 13.864 13.254 -9.077 1.00 61.19 184 GLY A N 1
ATOM 1330 C CA . GLY A 1 184 ? 12.410 13.310 -9.132 1.00 61.19 184 GLY A CA 1
ATOM 1331 C C . GLY A 1 184 ? 11.776 13.348 -7.752 1.00 61.19 184 GLY A C 1
ATOM 1332 O O . GLY A 1 184 ? 12.171 12.604 -6.858 1.00 61.19 184 GLY A O 1
ATOM 1333 N N . ALA A 1 185 ? 10.739 14.161 -7.610 1.00 63.69 185 ALA A N 1
ATOM 1334 C CA . ALA A 1 185 ? 9.819 14.125 -6.489 1.00 63.69 185 ALA A CA 1
ATOM 1335 C C . ALA A 1 185 ? 8.585 13.310 -6.877 1.00 63.69 185 ALA A C 1
ATOM 1337 O O . ALA A 1 185 ? 8.126 13.362 -8.021 1.00 63.69 185 ALA A O 1
ATOM 1338 N N . VAL A 1 186 ? 8.057 12.569 -5.911 1.00 69.25 186 VAL A N 1
ATOM 1339 C CA . VAL A 1 186 ? 6.772 11.885 -5.993 1.00 69.25 186 VAL A CA 1
ATOM 1340 C C . VAL A 1 186 ? 5.819 12.581 -5.039 1.00 69.25 186 VAL A C 1
ATOM 1342 O O . VAL A 1 186 ? 6.176 12.824 -3.892 1.00 69.25 186 VAL A O 1
ATOM 1345 N N . TYR A 1 187 ? 4.614 12.887 -5.494 1.00 69.88 187 TYR A N 1
ATOM 1346 C CA . TYR A 1 187 ? 3.537 13.425 -4.671 1.00 69.88 187 TYR A CA 1
ATOM 1347 C C . TYR A 1 187 ? 2.363 12.464 -4.724 1.00 69.88 187 TYR A C 1
ATOM 1349 O O . TYR A 1 187 ? 1.985 12.023 -5.809 1.00 69.88 187 TYR A O 1
ATOM 1357 N N . GLN A 1 188 ? 1.796 12.148 -3.565 1.00 72.25 188 GLN A N 1
ATOM 1358 C CA . GLN A 1 188 ? 0.625 11.297 -3.432 1.00 72.25 188 GLN A CA 1
ATOM 1359 C C . GLN A 1 188 ? -0.499 12.075 -2.752 1.00 72.25 188 GLN A C 1
ATOM 1361 O O . GLN A 1 188 ? -0.294 12.704 -1.717 1.00 72.25 188 GLN A O 1
ATOM 1366 N N . ALA A 1 189 ? -1.697 12.004 -3.317 1.00 71.75 189 ALA A N 1
ATOM 1367 C CA . ALA A 1 189 ? -2.926 12.380 -2.633 1.00 71.75 189 ALA A CA 1
ATOM 1368 C C . ALA A 1 189 ? -3.923 11.238 -2.796 1.00 71.75 189 ALA A C 1
ATOM 1370 O O . ALA A 1 189 ? -4.069 10.689 -3.889 1.00 71.75 189 ALA A O 1
ATOM 1371 N N . GLY A 1 190 ? -4.575 10.856 -1.710 1.00 74.31 190 GLY A N 1
ATOM 1372 C CA . GLY A 1 190 ? -5.472 9.718 -1.663 1.00 74.31 190 GLY A CA 1
ATOM 1373 C C . GLY A 1 190 ? -6.716 10.044 -0.862 1.00 74.31 190 GLY A C 1
ATOM 1374 O O . GLY A 1 190 ? -6.687 10.782 0.123 1.00 74.31 190 GLY A O 1
ATOM 1375 N N . PHE A 1 191 ? -7.823 9.470 -1.293 1.00 78.94 191 PHE A N 1
ATOM 1376 C CA . PHE A 1 191 ? -9.007 9.357 -0.469 1.00 78.94 191 PHE A CA 1
ATOM 1377 C C . PHE A 1 191 ? -9.470 7.924 -0.570 1.00 78.94 191 PHE A C 1
ATOM 1379 O O . PHE A 1 191 ? -9.496 7.369 -1.662 1.00 78.94 191 PHE A O 1
ATOM 1386 N N . ALA A 1 192 ? -9.841 7.316 0.544 1.00 78.50 192 ALA A N 1
ATOM 1387 C CA . ALA A 1 192 ? -10.490 6.029 0.479 1.00 78.50 192 ALA A CA 1
ATOM 1388 C C 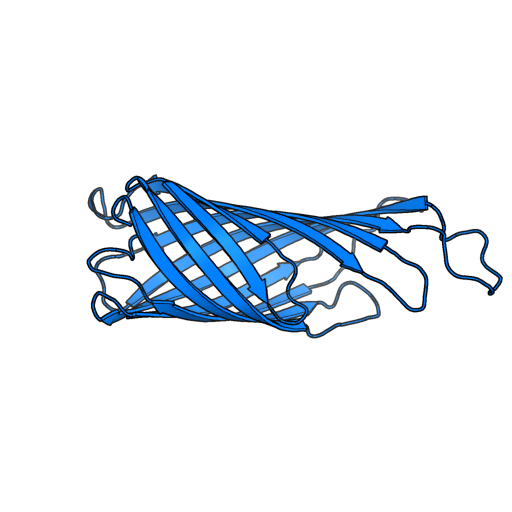. ALA A 1 192 ? -11.723 5.943 1.358 1.00 78.50 192 ALA A C 1
ATOM 1390 O O . ALA A 1 192 ? -11.833 6.609 2.385 1.00 78.50 192 ALA A O 1
ATOM 1391 N N . VAL A 1 193 ? -12.657 5.109 0.915 1.00 80.38 193 VAL A N 1
ATOM 1392 C CA . VAL A 1 193 ? -13.875 4.780 1.651 1.00 80.38 193 VAL A CA 1
ATOM 1393 C C . VAL A 1 193 ? -13.807 3.310 1.993 1.00 80.38 193 VAL A C 1
ATOM 1395 O O . VAL A 1 193 ? -13.660 2.490 1.087 1.00 80.38 193 VAL A O 1
ATOM 1398 N N . LEU A 1 194 ? -13.895 2.994 3.279 1.00 77.56 194 LEU A N 1
ATOM 1399 C CA . LEU A 1 194 ? -13.803 1.639 3.792 1.00 77.56 194 LEU A CA 1
ATOM 1400 C C . LEU A 1 194 ? -15.132 1.199 4.406 1.00 77.56 194 LEU A C 1
ATOM 1402 O O . LEU A 1 194 ? -15.699 1.912 5.232 1.00 77.56 194 LEU A O 1
ATOM 1406 N N . PHE A 1 195 ? -15.577 0.002 4.031 1.00 80.06 195 PHE A N 1
ATOM 1407 C CA . PHE A 1 195 ? -16.796 -0.646 4.513 1.00 80.06 195 PHE A CA 1
ATOM 1408 C C . PHE A 1 195 ? -16.455 -1.985 5.185 1.00 80.06 195 PHE A C 1
ATOM 1410 O O . PHE A 1 195 ? -15.706 -2.764 4.597 1.00 80.06 195 PHE A O 1
ATOM 1417 N N . GLY A 1 196 ? -17.012 -2.295 6.363 1.00 68.50 196 GLY A N 1
ATOM 1418 C CA . GLY A 1 196 ? -16.845 -3.606 7.028 1.00 68.50 196 GLY A CA 1
ATOM 1419 C C . GLY A 1 196 ? -17.580 -3.716 8.374 1.00 68.50 196 GLY A C 1
ATOM 1420 O O . GLY A 1 196 ? -17.766 -2.709 9.027 1.00 68.50 196 GLY A O 1
ATOM 1421 N N . GLY A 1 197 ? -18.045 -4.902 8.786 1.00 51.06 197 GLY A N 1
ATOM 1422 C CA . GLY A 1 197 ? -18.870 -5.090 10.003 1.00 51.06 197 GLY A CA 1
ATOM 1423 C C . GLY A 1 197 ? -18.123 -4.992 11.351 1.00 51.06 197 GLY A C 1
ATOM 1424 O O . GLY A 1 197 ? -16.897 -5.088 11.385 1.00 51.06 197 GLY A O 1
ATOM 1425 N N . GLU A 1 198 ? -18.901 -4.807 12.434 1.00 43.66 198 GLU A N 1
ATOM 1426 C CA . GLU A 1 198 ? -18.535 -4.455 13.829 1.00 43.66 198 GLU A CA 1
ATOM 1427 C C . GLU A 1 198 ? -17.075 -4.753 14.249 1.00 43.66 198 GLU A C 1
ATOM 1429 O O . GLU A 1 198 ? -16.665 -5.905 14.408 1.00 43.66 198 GLU A O 1
ATOM 1434 N N . GLY A 1 199 ? -16.291 -3.682 14.461 1.00 50.22 199 GLY A N 1
ATOM 1435 C CA . GLY A 1 199 ? -14.936 -3.718 15.045 1.00 50.22 199 GLY A CA 1
ATOM 1436 C C . GLY A 1 199 ? -13.766 -3.827 14.051 1.00 50.22 199 GLY A C 1
ATOM 1437 O O . GLY A 1 199 ? -12.613 -3.987 14.451 1.00 50.22 199 GLY A O 1
ATOM 1438 N N . GLY A 1 200 ? -14.024 -3.747 12.743 1.00 42.50 200 GLY A N 1
ATOM 1439 C CA . GLY A 1 200 ? -13.043 -4.024 11.685 1.00 42.50 200 GLY A CA 1
ATOM 1440 C C . GLY A 1 200 ? -11.862 -3.048 11.530 1.00 42.50 200 GLY A C 1
ATOM 1441 O O . GLY A 1 200 ? -10.946 -3.362 10.770 1.00 42.50 200 GLY A O 1
ATOM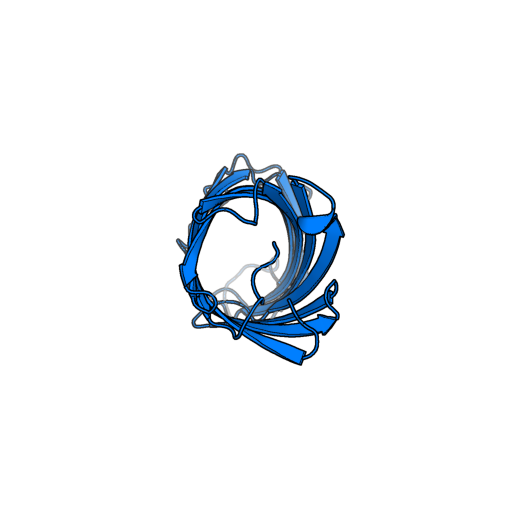 1442 N N . PHE A 1 201 ? -11.849 -1.902 12.221 1.00 53.00 201 PHE A N 1
ATOM 1443 C CA . PHE A 1 201 ? -10.991 -0.751 11.882 1.00 53.00 201 PHE A CA 1
ATOM 1444 C C . PHE A 1 201 ? -9.832 -0.456 12.843 1.00 53.00 201 PHE A C 1
ATOM 1446 O O . PHE A 1 201 ? -9.430 0.702 12.953 1.00 53.00 201 PHE A O 1
ATOM 1453 N N . SER A 1 202 ? -9.263 -1.455 13.523 1.00 52.88 202 SER A N 1
ATOM 1454 C CA . SER A 1 202 ? -7.930 -1.244 14.116 1.00 52.88 202 SER A CA 1
ATOM 1455 C C . SER A 1 202 ? -6.951 -0.869 12.994 1.00 52.88 202 SER A C 1
ATOM 1457 O O . SER A 1 202 ? -7.032 -1.482 11.922 1.00 52.88 202 SER A O 1
ATOM 1459 N N . LEU A 1 203 ? -6.076 0.129 13.171 1.00 49.47 203 LEU A N 1
ATOM 1460 C CA . LEU A 1 203 ? -5.004 0.449 12.206 1.00 49.47 203 LEU A CA 1
ATOM 1461 C C . LEU A 1 203 ? -3.897 -0.578 12.212 1.00 49.47 203 LEU A C 1
ATOM 1463 O O . LEU A 1 203 ? -3.720 -1.211 13.271 1.00 49.47 203 LEU A O 1
#

Sequence (203 aa):
MNANAVAIQLEPSAIGTTAYQGGNEQLYAAASIRYGISDDISVGLRAGYNTRPELLARFQILRPDEGLLSLALVPTLGGVYTPDSFGDSVRVYSQPTIVLGVGDDWIVSPVVTAKLDVTGGYSLASGGESSSPTRAGKVAVAVTPIATLGAVVRITDWLALLPEIGGGFGSLYAGHGGPLFTDGAVYQAGFAVLFGGEGGFSL

Secondary structure (DSSP, 8-state):
--TT-EEEEEEEEEEEE-SSS------EEEEEEEEESSSSEEEEEEEETTEEEEEEEEEEEE-GGGSSEEEEEE-EEEEEEE--TT--EEEEEE--EEEEEE-TTSSEEEEEEEEEEEEEEEE-------S-TTSTT-EEEEEEEEEEEEEEEEEETTEEEEEEEEEEE--EEEETTEEE----EEEEEEEEEEEESTTTT--

pLDDT: mean 70.16, std 15.9, range [32.16, 91.31]

Foldseek 3Di:
DAAFWKKKKWKQKFKFKPFDDDGPRDRWTKMKMWHHNHPFKIWIWIDGDVRFIKIKMKGWDDFCVNHQKTKIWIKIWTWDWDDDPVATKIKIKIKTKIKMWGRLVDLKIKIKMKIKIKMKMFGDPDDDDDDDPPRHGKIKIWIKIKMKIWIWRDPDQFKTKIWMKIKIAGAWIQIDPGIDGTRMMMIMTMIMMMGIDGPPDTD

Radius of gyration: 18.77 Å; chains: 1; bounding box: 44×29×62 Å